Protein AF-A0A7R9QWS4-F1 (afdb_monomer)

Solvent-accessible surface area (backbone atoms only — not comparable to full-atom values): 11454 Å² total; per-residue (Å²): 135,86,83,65,71,80,77,73,67,87,66,85,80,75,62,69,92,83,52,82,88,50,69,66,58,54,53,53,52,51,54,53,52,51,51,52,52,51,53,51,52,52,52,50,52,56,69,70,50,85,79,92,75,90,79,90,75,83,84,71,95,66,98,61,68,53,41,42,35,42,41,31,37,33,24,66,65,33,41,55,81,31,58,25,38,30,41,41,37,79,88,70,49,73,45,76,38,62,58,74,65,49,50,74,44,75,32,75,95,63,41,2,16,33,43,35,36,51,47,72,42,64,82,60,70,62,52,72,48,81,40,50,80,59,23,96,64,73,70,97,74,84,52,84,37,29,33,31,54,36,61,46,76,52,79,84,74,78,90,52,99,58,91,79,78,77,55,90,49,48,68,39,75,39,65,85,55,82,79,76,80,75,81,126

Sequence (184 aa):
MSFDVRRFDVYRKVPKDLTQATVTGAVISICCLLLIAFLFISELFDFISTQITSELFVDNVGESDKIAVRLNISLPKLSCVVVGLDIQDENGRHEVGFVDNTDKIVINSGIGCRFEGSFKINRVAGNFHVSTHSAKQQPDHIDMTHVIHEVSFGDPMDAFDINANFNPLKQVDKTGAQCKCHVL

Organism: NCBI:txid334625

InterPro domains:
  IPR012936 Endoplasmic reticulum vesicle transporter, C-terminal [PF07970] (109-174)
  IPR039542 Endoplasmic reticulum vesicle transporter, N-terminal [PF13850] (5-95)
  IPR045888 Endoplasmic reticulum vesicle transporter [PTHR10984] (1-104)

Radius of gyration: 34.26 Å; Cα contacts (8 Å, |Δi|>4): 249; chains: 1; bounding box: 61×48×100 Å

Structure (mmCIF, N/CA/C/O backbone):
data_AF-A0A7R9QWS4-F1
#
_entry.id   AF-A0A7R9QWS4-F1
#
loop_
_atom_site.group_PDB
_atom_site.id
_atom_site.type_symbol
_atom_site.label_atom_id
_atom_site.label_alt_id
_atom_site.label_comp_id
_atom_site.label_asym_id
_atom_site.label_entity_id
_atom_site.label_seq_id
_atom_site.pdbx_PDB_ins_code
_atom_site.Cartn_x
_atom_site.Cartn_y
_atom_site.Cartn_z
_atom_site.occupancy
_atom_site.B_iso_or_equiv
_atom_site.auth_seq_id
_atom_site.auth_comp_id
_atom_site.auth_asym_id
_atom_site.auth_atom_id
_atom_site.pdbx_PDB_model_num
ATOM 1 N N . MET A 1 1 ? -8.078 -29.658 55.591 1.00 48.41 1 MET A N 1
ATOM 2 C CA . MET A 1 1 ? -8.567 -28.707 56.610 1.00 48.41 1 MET A CA 1
ATOM 3 C C . MET A 1 1 ? -10.012 -28.398 56.276 1.00 48.41 1 MET A C 1
ATOM 5 O O . MET A 1 1 ? -10.274 -27.859 55.211 1.00 48.41 1 MET A O 1
ATOM 9 N N . SER A 1 2 ? -10.945 -28.859 57.101 1.00 58.34 2 SER A N 1
ATOM 10 C CA . SER A 1 2 ? -12.383 -28.681 56.899 1.00 58.34 2 SER A CA 1
ATOM 11 C C . SER A 1 2 ? -12.756 -27.250 57.284 1.00 58.34 2 SER A C 1
ATOM 13 O O . SER A 1 2 ? -12.701 -26.890 58.458 1.00 58.34 2 SER A O 1
ATOM 15 N N . PHE A 1 3 ? -13.090 -26.423 56.295 1.00 56.09 3 PHE A N 1
ATOM 16 C CA . PHE A 1 3 ? -13.622 -25.085 56.529 1.00 56.09 3 PHE A CA 1
ATOM 17 C C . PHE A 1 3 ? -15.035 -25.213 57.117 1.00 56.09 3 PHE A C 1
ATOM 19 O O . PHE A 1 3 ? -15.997 -25.475 56.398 1.00 56.09 3 PHE A O 1
ATOM 26 N N . ASP A 1 4 ? -15.155 -25.080 58.439 1.00 76.06 4 ASP A N 1
ATOM 27 C CA . ASP A 1 4 ? -16.449 -25.015 59.118 1.00 76.06 4 ASP A CA 1
ATOM 28 C C . ASP A 1 4 ? -17.040 -23.608 58.956 1.00 76.06 4 ASP A C 1
ATOM 30 O O . ASP A 1 4 ? -16.722 -22.668 59.689 1.00 76.06 4 ASP A O 1
ATOM 34 N N . VAL A 1 5 ? -17.906 -23.469 57.953 1.00 72.50 5 VAL A N 1
ATOM 35 C CA . VAL A 1 5 ? -18.585 -22.220 57.573 1.00 72.50 5 VAL A CA 1
ATOM 36 C C . VAL A 1 5 ? -19.433 -21.648 58.720 1.00 72.50 5 VAL A C 1
ATOM 38 O O . VAL A 1 5 ? -19.748 -20.461 58.734 1.00 72.50 5 VAL A O 1
ATOM 41 N N . ARG A 1 6 ? -19.761 -22.461 59.737 1.00 66.31 6 ARG A N 1
ATOM 42 C CA . ARG A 1 6 ? -20.527 -22.036 60.919 1.00 66.31 6 ARG A CA 1
ATOM 43 C C . ARG A 1 6 ? -19.795 -21.007 61.780 1.00 66.31 6 ARG A C 1
ATOM 45 O O . ARG A 1 6 ? -20.436 -20.352 62.596 1.00 66.31 6 ARG A O 1
ATOM 52 N N . ARG A 1 7 ? -18.478 -20.851 61.611 1.00 67.88 7 ARG A N 1
ATOM 53 C CA . ARG A 1 7 ? -17.650 -19.930 62.404 1.00 67.88 7 ARG A CA 1
ATOM 54 C C . ARG A 1 7 ? -17.589 -18.495 61.852 1.00 67.88 7 ARG A C 1
ATOM 56 O O . ARG A 1 7 ? -17.055 -17.630 62.535 1.00 67.88 7 ARG A O 1
ATOM 63 N N . PHE A 1 8 ? -18.151 -18.235 60.666 1.00 70.06 8 PHE A N 1
ATOM 64 C CA . PHE A 1 8 ? -18.205 -16.902 60.036 1.00 70.06 8 PHE A CA 1
ATOM 65 C C . PHE A 1 8 ? -19.484 -16.098 60.347 1.00 70.06 8 PHE A C 1
ATOM 67 O O . PHE A 1 8 ? -19.641 -14.980 59.860 1.00 70.06 8 PHE A O 1
ATOM 74 N N . ASP A 1 9 ? -20.392 -16.626 61.171 1.00 71.06 9 ASP A N 1
ATOM 75 C CA . ASP A 1 9 ? -21.614 -15.925 61.581 1.00 71.06 9 ASP A CA 1
ATOM 76 C C . ASP A 1 9 ? -21.322 -15.006 62.787 1.00 71.06 9 ASP A C 1
ATOM 78 O O . ASP A 1 9 ? -21.401 -15.418 63.944 1.00 71.06 9 ASP A O 1
ATOM 82 N N . VAL A 1 10 ? -20.890 -13.769 62.504 1.00 80.25 10 VAL A N 1
ATOM 83 C CA . VAL A 1 10 ? -20.479 -12.752 63.503 1.00 80.25 10 VAL A CA 1
ATOM 84 C C . VAL A 1 10 ? -21.681 -12.116 64.227 1.00 80.25 10 VAL A C 1
ATOM 86 O O . VAL A 1 10 ? -21.513 -11.455 65.252 1.00 80.25 10 VAL A O 1
ATOM 89 N N . TYR A 1 11 ? -22.910 -12.332 63.748 1.00 76.69 11 TYR A N 1
ATOM 90 C CA . TYR A 1 11 ? -24.103 -11.668 64.273 1.00 76.69 11 TYR A CA 1
ATOM 91 C C . TYR A 1 11 ? -24.923 -12.550 65.228 1.00 76.69 11 TYR A C 1
ATOM 93 O O . TYR A 1 11 ? -25.121 -13.749 65.034 1.00 76.69 11 TYR A O 1
ATOM 101 N N . ARG A 1 12 ? -25.456 -11.928 66.290 1.00 73.00 12 ARG A N 1
ATOM 102 C CA . ARG A 1 12 ? -26.366 -12.577 67.245 1.00 73.00 12 ARG A CA 1
ATOM 103 C C . ARG A 1 12 ? -27.669 -12.944 66.526 1.00 73.00 12 ARG A C 1
ATOM 105 O O . ARG A 1 12 ? -28.389 -12.060 66.070 1.00 73.00 12 ARG A O 1
ATOM 112 N N . LYS A 1 13 ? -27.982 -14.242 66.449 1.00 67.88 13 LYS A N 1
ATOM 113 C CA . LYS A 1 13 ? -29.204 -14.744 65.799 1.00 67.88 13 LYS A CA 1
ATOM 114 C C . LYS A 1 13 ? -30.450 -14.160 66.462 1.00 67.88 13 LYS A C 1
ATOM 116 O O . LYS A 1 13 ? -30.625 -14.276 67.676 1.00 67.88 13 LYS A O 1
ATOM 121 N N . VAL A 1 14 ? -31.307 -13.541 65.657 1.00 76.00 14 VAL A N 1
ATOM 122 C CA . VAL A 1 14 ? -32.589 -12.985 66.100 1.00 76.00 14 VAL A CA 1
ATOM 123 C C . VAL A 1 14 ? -33.542 -14.153 66.414 1.00 76.00 14 VAL A C 1
ATOM 125 O O . VAL A 1 14 ? -33.577 -15.116 65.643 1.00 76.00 14 VAL A O 1
ATOM 128 N N . PRO A 1 15 ? -34.280 -14.139 67.541 1.00 75.44 15 PRO A N 1
ATOM 129 C CA . PRO A 1 15 ? -35.262 -15.179 67.851 1.00 75.44 15 PRO A CA 1
ATOM 130 C C . PRO A 1 15 ? -36.315 -15.305 66.735 1.00 75.44 15 PRO A C 1
ATOM 132 O O . PRO A 1 15 ? -36.781 -14.308 66.179 1.00 75.44 15 PRO A O 1
ATOM 135 N N . LYS A 1 16 ? -36.683 -16.550 66.403 1.00 64.94 16 LYS A N 1
ATOM 136 C CA . LYS A 1 16 ? -37.553 -16.898 65.260 1.00 64.94 16 LYS A CA 1
ATOM 137 C C . LYS A 1 16 ? -38.988 -16.364 65.393 1.00 64.94 16 LYS A C 1
ATOM 139 O O . LYS A 1 16 ? -39.689 -16.272 64.395 1.00 64.94 16 LYS A O 1
ATOM 144 N N . ASP A 1 17 ? -39.387 -15.951 66.595 1.00 69.62 17 ASP A N 1
ATOM 145 C CA . ASP A 1 17 ? -40.719 -15.406 66.896 1.00 69.62 17 ASP A CA 1
ATOM 146 C C . ASP A 1 17 ? -40.892 -13.939 66.459 1.00 69.62 17 ASP A C 1
ATOM 148 O O . ASP A 1 17 ? -42.011 -13.455 66.330 1.00 69.62 17 ASP A O 1
ATOM 152 N N . LEU A 1 18 ? -39.784 -13.233 66.195 1.00 63.41 18 LEU A N 1
ATOM 153 C CA . LEU A 1 18 ? -39.764 -11.855 65.678 1.00 63.41 18 LEU A CA 1
ATOM 154 C C . LEU A 1 18 ? -39.462 -11.782 64.172 1.00 63.41 18 LEU A C 1
ATOM 156 O O . LEU A 1 18 ? -39.453 -10.697 63.596 1.00 63.41 18 LEU A O 1
ATOM 160 N N . THR A 1 19 ? -39.192 -12.920 63.525 1.00 66.44 19 THR A N 1
ATOM 161 C CA . THR A 1 19 ? -38.796 -13.000 62.113 1.00 66.44 19 THR A CA 1
ATOM 162 C C . THR A 1 19 ? -39.677 -14.005 61.373 1.00 66.44 19 THR A C 1
ATOM 164 O O . THR A 1 19 ? -39.428 -15.206 61.374 1.00 66.44 19 THR A O 1
ATOM 167 N N . GLN A 1 20 ? -40.729 -13.521 60.712 1.00 72.12 20 GLN A N 1
ATOM 168 C CA . GLN A 1 20 ? -41.561 -14.367 59.860 1.00 72.12 20 GLN A CA 1
ATOM 169 C C . GLN A 1 20 ? -40.952 -14.440 58.456 1.00 72.12 20 GLN A C 1
ATOM 171 O O . GLN A 1 20 ? -40.933 -13.452 57.723 1.00 72.12 20 GLN A O 1
ATOM 176 N N . ALA A 1 21 ? -40.444 -15.613 58.073 1.00 69.62 21 ALA A N 1
ATOM 177 C CA . ALA A 1 21 ? -39.954 -15.841 56.717 1.00 69.62 21 ALA A CA 1
ATOM 178 C C . ALA A 1 21 ? -41.128 -15.792 55.725 1.00 69.62 21 ALA A C 1
ATOM 180 O O . ALA A 1 21 ? -42.037 -16.620 55.783 1.00 69.62 21 ALA A O 1
ATOM 181 N N . THR A 1 22 ? -41.117 -14.817 54.817 1.00 85.31 22 THR A N 1
ATOM 182 C CA . THR A 1 22 ? -42.130 -14.674 53.76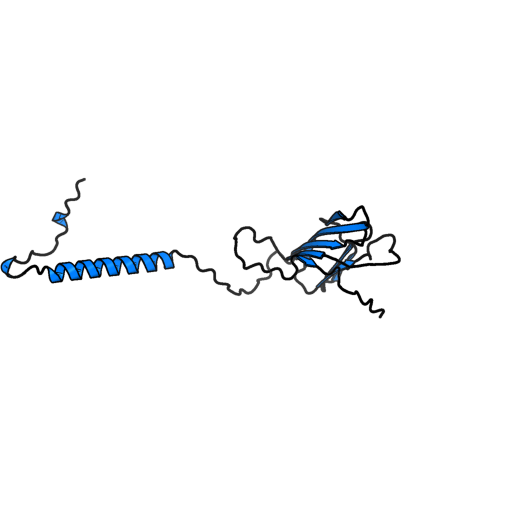8 1.00 85.31 22 THR A CA 1
ATOM 183 C C . THR A 1 22 ? -41.639 -15.309 52.469 1.00 85.31 22 THR A C 1
ATOM 185 O O . THR A 1 22 ? -40.550 -15.014 51.975 1.00 85.31 22 THR A O 1
ATOM 188 N N . VAL A 1 23 ? -42.458 -16.188 51.883 1.00 85.12 23 VAL A N 1
ATOM 189 C CA . VAL A 1 23 ? -42.148 -16.863 50.606 1.00 85.12 23 VAL A CA 1
ATOM 190 C C . VAL A 1 23 ? -42.004 -15.844 49.470 1.00 85.12 23 VAL A C 1
ATOM 192 O O . VAL A 1 23 ? -41.123 -15.971 48.626 1.00 85.12 23 VAL A O 1
ATOM 195 N N . THR A 1 24 ? -42.815 -14.785 49.489 1.00 87.50 24 THR A N 1
ATOM 196 C CA . THR A 1 24 ? -42.747 -13.670 48.534 1.00 87.50 24 THR A CA 1
ATOM 197 C C . THR A 1 24 ? -41.415 -12.925 48.601 1.00 87.50 24 THR A C 1
ATOM 199 O O . THR A 1 24 ? -4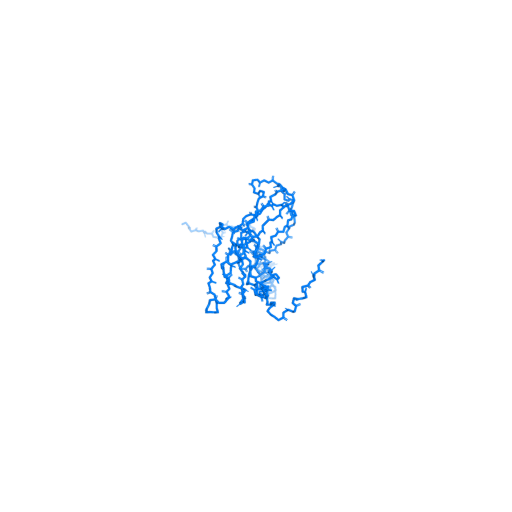0.824 -12.654 47.560 1.00 87.50 24 THR A O 1
ATOM 202 N N . GLY A 1 25 ? -40.899 -12.654 49.806 1.00 88.38 25 GLY A N 1
ATOM 203 C CA . GLY A 1 25 ? -39.586 -12.032 49.993 1.00 88.38 25 GLY A CA 1
ATOM 204 C C . GLY A 1 25 ? -38.441 -12.903 49.470 1.00 88.38 25 GLY A C 1
ATOM 205 O O . GLY A 1 25 ? -37.524 -12.389 48.830 1.00 88.38 25 GLY A O 1
ATOM 206 N N . ALA A 1 26 ? -38.525 -14.224 49.663 1.00 87.81 26 ALA A N 1
ATOM 207 C CA . ALA A 1 26 ? -37.545 -15.168 49.125 1.00 87.81 26 ALA A CA 1
ATOM 208 C C . ALA A 1 26 ? -37.531 -15.176 47.585 1.00 87.81 26 ALA A C 1
ATOM 210 O O . ALA A 1 26 ? -36.459 -15.111 46.987 1.00 87.81 26 ALA A O 1
ATOM 211 N N . VAL A 1 27 ? -38.704 -15.186 46.939 1.00 93.81 27 VAL A N 1
ATOM 212 C CA . VAL A 1 27 ? -38.812 -15.132 45.468 1.00 93.81 27 VAL A CA 1
ATOM 213 C C . VAL A 1 27 ? -38.225 -13.830 44.919 1.00 93.81 27 VAL A C 1
ATOM 215 O O . VAL A 1 27 ? -37.405 -13.875 44.006 1.00 93.81 27 VAL A O 1
ATOM 218 N N . ILE A 1 28 ? -38.578 -12.681 45.508 1.00 93.56 28 ILE A N 1
ATOM 219 C CA . ILE A 1 28 ? -38.055 -11.371 45.083 1.00 93.56 28 ILE A CA 1
ATOM 220 C C . ILE A 1 28 ? -36.530 -11.328 45.233 1.00 93.56 28 ILE A C 1
ATOM 222 O O . ILE A 1 28 ? -35.836 -10.901 44.313 1.00 93.56 28 ILE A O 1
ATOM 226 N N . SER A 1 29 ? -35.996 -11.816 46.357 1.00 93.69 29 SER A N 1
ATOM 227 C CA . SER A 1 29 ? -34.551 -11.848 46.599 1.00 93.69 29 SER A CA 1
ATOM 228 C C . SER A 1 29 ? -33.806 -12.704 45.567 1.00 93.69 29 SER A C 1
ATOM 230 O O . SER A 1 29 ? -32.773 -12.267 45.061 1.00 93.69 29 SER A O 1
ATOM 232 N N . ILE A 1 30 ? -34.352 -13.868 45.194 1.00 94.81 30 ILE A N 1
ATOM 233 C CA . ILE A 1 30 ? -33.781 -14.731 44.148 1.00 94.81 30 ILE A CA 1
ATOM 234 C C . ILE A 1 30 ? -33.822 -14.031 42.785 1.00 94.81 30 ILE A C 1
ATOM 236 O O . ILE A 1 30 ? -32.816 -14.020 42.077 1.00 94.81 30 ILE A O 1
ATOM 240 N N . CYS A 1 31 ? -34.947 -13.403 42.428 1.00 95.88 31 CYS A N 1
ATOM 241 C CA . CYS A 1 31 ? -35.063 -12.640 41.183 1.00 95.88 31 CYS A CA 1
ATOM 242 C C . CYS A 1 31 ? -34.043 -11.493 41.113 1.00 95.88 31 CYS A C 1
ATOM 244 O O . CYS A 1 31 ? -33.391 -11.322 40.085 1.00 95.88 31 CYS A O 1
ATOM 246 N N . CYS A 1 32 ? -33.857 -10.745 42.204 1.00 95.81 32 CYS A N 1
ATOM 247 C CA . CYS A 1 32 ? -32.854 -9.683 42.281 1.00 95.81 32 CYS A CA 1
ATOM 248 C C . CYS A 1 32 ? -31.427 -10.222 42.121 1.00 95.81 32 CYS A C 1
ATOM 250 O O . CYS A 1 32 ? -30.642 -9.639 41.379 1.00 95.81 32 CYS A O 1
ATOM 252 N N . LEU A 1 33 ? -31.093 -11.341 42.772 1.00 95.94 33 LEU A N 1
ATOM 253 C CA . LEU A 1 33 ? -29.773 -11.968 42.657 1.00 95.94 33 LEU A CA 1
ATOM 254 C C . LEU A 1 33 ? -29.469 -12.416 41.223 1.00 95.94 33 LEU A C 1
ATOM 256 O O . LEU A 1 33 ? -28.367 -12.182 40.732 1.00 95.94 33 LEU A O 1
ATOM 260 N N . LEU A 1 34 ? -30.450 -13.014 40.540 1.00 96.94 34 LEU A N 1
ATOM 261 C CA . LEU A 1 34 ? -30.316 -13.422 39.140 1.00 96.94 34 LEU A CA 1
ATOM 262 C C . LEU A 1 34 ? -30.123 -12.223 38.209 1.00 96.94 34 LEU A C 1
ATOM 264 O O . LEU A 1 34 ? -29.276 -12.273 37.323 1.00 96.94 34 LEU A O 1
ATOM 268 N N . LEU A 1 35 ? -30.872 -11.140 38.429 1.00 96.81 35 LEU A N 1
ATOM 269 C CA . LEU A 1 35 ? -30.754 -9.921 37.631 1.00 96.81 35 LEU A CA 1
ATOM 270 C C . LEU A 1 35 ? -29.378 -9.269 37.815 1.00 96.81 35 LEU A C 1
ATOM 272 O O . LEU A 1 35 ? -28.736 -8.915 36.830 1.00 96.81 35 LEU A O 1
ATOM 276 N N . ILE A 1 36 ? -28.896 -9.165 39.057 1.00 97.12 36 ILE A N 1
ATOM 277 C CA . ILE A 1 36 ? -27.560 -8.630 39.355 1.00 97.12 36 ILE A CA 1
ATOM 278 C C . ILE A 1 36 ? -26.473 -9.495 38.704 1.00 97.12 36 ILE A C 1
ATOM 280 O O . ILE A 1 36 ? -25.560 -8.956 38.084 1.00 97.12 36 ILE A O 1
ATOM 284 N N . ALA A 1 37 ? -26.579 -10.824 38.800 1.00 96.88 37 ALA A N 1
ATOM 285 C CA . ALA A 1 37 ? -25.624 -11.737 38.175 1.00 96.88 37 ALA A CA 1
ATOM 286 C C . ALA A 1 37 ? -25.623 -11.611 36.643 1.00 96.88 37 ALA A C 1
ATOM 288 O O . ALA A 1 37 ? -24.557 -11.589 36.037 1.00 96.88 37 ALA A O 1
ATOM 289 N N . PHE A 1 38 ? -26.799 -11.481 36.022 1.00 97.38 38 PHE A N 1
ATOM 290 C CA . PHE A 1 38 ? -26.925 -11.271 34.580 1.00 97.38 38 PHE A CA 1
ATOM 291 C C . PHE A 1 38 ? -26.244 -9.973 34.126 1.00 97.38 38 PHE A C 1
ATOM 293 O O . PHE A 1 38 ? -25.430 -10.006 33.205 1.00 97.38 38 PHE A O 1
ATOM 300 N N . LEU A 1 39 ? -26.524 -8.850 34.798 1.00 96.44 39 LEU A N 1
ATOM 301 C CA . LEU A 1 39 ? -25.905 -7.563 34.467 1.00 96.44 39 LEU A CA 1
ATOM 302 C C . LEU A 1 39 ? -24.386 -7.600 34.656 1.00 96.44 39 LEU A C 1
ATOM 304 O O . LEU A 1 39 ? -23.654 -7.131 33.791 1.00 96.44 39 LEU A O 1
ATOM 308 N N . PHE A 1 40 ? -23.907 -8.208 35.745 1.00 97.69 40 PHE A N 1
ATOM 309 C CA . PHE A 1 40 ? -22.474 -8.355 35.996 1.00 97.69 40 PHE A CA 1
ATOM 310 C C . PHE A 1 40 ? -21.776 -9.160 34.897 1.00 97.69 40 PHE A C 1
ATOM 312 O O . PHE A 1 40 ? -20.705 -8.775 34.441 1.00 97.69 40 PHE A O 1
ATOM 319 N N . ILE A 1 41 ? -22.383 -10.266 34.457 1.00 96.75 41 ILE A N 1
ATOM 320 C CA . ILE A 1 41 ? -21.834 -11.096 33.384 1.00 96.75 41 ILE A CA 1
ATOM 321 C C . ILE A 1 41 ? -21.792 -10.315 32.063 1.00 96.75 41 ILE A C 1
ATOM 323 O O . ILE A 1 41 ? -20.787 -10.392 31.365 1.00 96.75 41 ILE A O 1
ATOM 327 N N . SER A 1 42 ? -22.838 -9.546 31.739 1.00 96.88 42 SER A N 1
ATOM 328 C CA . SER A 1 42 ? -22.880 -8.719 30.523 1.00 96.88 42 SER A CA 1
ATOM 329 C C . SER A 1 42 ? -21.762 -7.676 30.503 1.00 96.88 42 SER A C 1
ATOM 331 O O . SER A 1 42 ? -20.970 -7.650 29.568 1.00 96.88 42 SER A O 1
ATOM 333 N N . GLU A 1 43 ? -21.648 -6.873 31.561 1.00 96.00 43 GLU A N 1
ATOM 334 C CA . GLU A 1 43 ? -20.612 -5.837 31.674 1.00 96.00 43 GLU A CA 1
ATOM 335 C C . GLU A 1 43 ? -19.204 -6.440 31.698 1.00 96.00 43 GLU A C 1
ATOM 337 O O . GLU A 1 43 ? -18.269 -5.877 31.138 1.00 96.00 43 GLU A O 1
ATOM 342 N N . LEU A 1 44 ? -19.034 -7.612 32.319 1.00 95.69 44 LEU A N 1
ATOM 343 C CA . LEU A 1 44 ? -17.756 -8.317 32.313 1.00 95.69 44 LEU A CA 1
ATOM 344 C C . LEU A 1 44 ? -17.374 -8.774 30.901 1.00 95.69 44 LEU A C 1
ATOM 346 O O . LEU A 1 44 ? -16.207 -8.665 30.528 1.00 95.69 44 LEU A O 1
ATOM 350 N N . PHE A 1 45 ? -18.331 -9.282 30.121 1.00 95.31 45 PHE A N 1
ATOM 351 C CA . PHE A 1 45 ? -18.077 -9.638 28.727 1.00 95.31 45 PHE A CA 1
ATOM 352 C C . PHE A 1 45 ? -17.727 -8.410 27.885 1.00 95.31 45 PHE A C 1
ATOM 354 O O . PHE A 1 45 ? -16.781 -8.487 27.103 1.00 95.31 45 PHE A O 1
ATOM 361 N N . ASP A 1 46 ? -18.407 -7.281 28.090 1.00 91.75 46 ASP A N 1
ATOM 362 C CA . ASP A 1 46 ? -18.097 -6.029 27.394 1.00 91.75 46 ASP A CA 1
ATOM 363 C C . ASP A 1 46 ? -16.726 -5.467 27.803 1.00 91.75 46 ASP A C 1
ATOM 365 O O . ASP A 1 46 ? -15.961 -5.048 26.940 1.00 91.75 46 ASP A O 1
ATOM 369 N N . PHE A 1 47 ? -16.355 -5.538 29.086 1.00 91.81 47 PHE A N 1
ATOM 370 C CA . PHE A 1 47 ? -15.036 -5.117 29.577 1.00 91.81 47 PHE A CA 1
ATOM 371 C C . PHE A 1 47 ? -13.891 -5.986 29.037 1.00 91.81 47 PHE A C 1
ATOM 373 O O . PHE A 1 47 ? -12.789 -5.496 28.800 1.00 91.81 47 PHE A O 1
ATOM 380 N N . ILE A 1 48 ? -14.132 -7.288 28.864 1.00 94.31 48 ILE A N 1
ATOM 381 C CA . ILE A 1 48 ? -13.152 -8.213 28.275 1.00 94.31 48 ILE A CA 1
ATOM 382 C C . ILE A 1 48 ? -13.089 -8.043 26.747 1.00 94.31 48 ILE A C 1
ATOM 384 O O . ILE A 1 48 ? -12.065 -8.352 26.132 1.00 94.31 48 ILE A O 1
ATOM 388 N N . SER A 1 49 ? -14.156 -7.541 26.124 1.00 91.19 49 SER A N 1
ATOM 389 C CA . SER A 1 49 ? -14.184 -7.275 24.692 1.00 91.19 49 SER A CA 1
ATOM 390 C C . SER A 1 49 ? -13.225 -6.138 24.334 1.00 91.19 49 SER A C 1
ATOM 392 O O . SER A 1 49 ? -13.252 -5.049 24.901 1.00 91.19 49 SER A O 1
ATOM 394 N N . THR A 1 50 ? -12.339 -6.390 23.374 1.00 83.38 50 THR A N 1
ATOM 395 C CA . THR A 1 50 ? -11.375 -5.389 22.910 1.00 83.38 50 THR A CA 1
ATOM 396 C C . THR A 1 50 ? -12.040 -4.472 21.886 1.00 83.38 50 THR A C 1
ATOM 398 O O . THR A 1 50 ? -12.441 -4.928 20.816 1.00 83.38 50 THR A O 1
ATOM 401 N N . GLN A 1 51 ? -12.128 -3.173 22.179 1.00 82.50 51 GLN A N 1
ATOM 402 C CA . GLN A 1 51 ? -12.587 -2.171 21.218 1.00 82.50 51 GLN A CA 1
ATOM 403 C C . GLN A 1 51 ? -11.397 -1.581 20.452 1.00 82.50 51 GLN A C 1
ATOM 405 O O . GLN A 1 51 ? -10.463 -1.050 21.046 1.00 82.50 51 GLN A O 1
ATOM 410 N N . ILE A 1 52 ? -11.440 -1.654 19.121 1.00 81.00 52 ILE A N 1
ATOM 411 C CA . ILE A 1 52 ? -10.419 -1.062 18.249 1.00 81.00 52 ILE A CA 1
ATOM 412 C C . ILE A 1 52 ? -10.744 0.424 18.065 1.00 81.00 52 ILE A C 1
ATOM 414 O O . ILE A 1 52 ? -11.751 0.765 17.443 1.00 81.00 52 ILE A O 1
ATOM 418 N N . THR A 1 53 ? -9.899 1.308 18.595 1.00 82.00 53 THR A N 1
ATOM 419 C CA . THR A 1 53 ? -9.990 2.763 18.408 1.00 82.00 53 THR A CA 1
ATOM 420 C C . THR A 1 53 ? -8.817 3.262 17.566 1.00 82.00 53 THR A C 1
ATOM 422 O O . THR A 1 53 ? -7.669 2.879 17.773 1.00 82.00 53 THR A O 1
ATOM 425 N N . SER A 1 54 ? -9.100 4.111 16.577 1.00 81.62 54 SER A N 1
ATOM 426 C CA . SER A 1 54 ? -8.074 4.745 15.745 1.00 81.62 54 SER A CA 1
ATOM 427 C C . SER A 1 54 ? -7.647 6.071 16.374 1.00 81.62 54 SER A C 1
ATOM 429 O O . SER A 1 54 ? -8.400 7.046 16.322 1.00 81.62 54 SER A O 1
ATOM 431 N N . GLU A 1 55 ? -6.454 6.117 16.959 1.00 84.00 55 GLU A N 1
ATOM 432 C CA . GLU A 1 55 ? -5.874 7.345 17.507 1.00 84.00 55 GLU A CA 1
ATOM 433 C C . GLU A 1 55 ? -4.862 7.959 16.532 1.00 84.00 55 GLU A C 1
ATOM 435 O O . GLU A 1 55 ? -4.109 7.253 15.862 1.00 84.00 55 GLU A O 1
ATOM 440 N N . LEU A 1 56 ? -4.852 9.292 16.442 1.00 83.38 56 LEU A N 1
ATOM 441 C CA . LEU A 1 56 ? -3.880 10.038 15.647 1.00 83.38 56 LEU A CA 1
ATOM 442 C C . LEU A 1 56 ? -2.702 10.426 16.546 1.00 83.38 56 LEU A C 1
ATOM 444 O O . LEU A 1 56 ? -2.882 11.153 17.522 1.00 83.38 56 LEU A O 1
ATOM 448 N N . PHE A 1 57 ? -1.499 9.982 16.194 1.00 81.69 57 PHE A N 1
ATOM 449 C CA . PHE A 1 57 ? -0.269 10.335 16.900 1.00 81.69 57 PHE A CA 1
ATOM 450 C C . PHE A 1 57 ? 0.640 11.207 16.024 1.00 81.69 57 PHE A C 1
ATOM 452 O O . PHE A 1 57 ? 0.596 11.130 14.796 1.00 81.69 57 PHE A O 1
ATOM 459 N N . VAL A 1 58 ? 1.463 12.049 16.656 1.00 86.06 58 VAL A N 1
ATOM 460 C CA . VAL A 1 58 ? 2.487 12.836 15.955 1.00 86.06 58 VAL A CA 1
ATOM 461 C C . VAL A 1 58 ? 3.657 11.918 15.630 1.00 86.06 58 VAL A C 1
ATOM 463 O O . VAL A 1 58 ? 4.321 11.425 16.538 1.00 86.06 58 VAL A O 1
ATOM 466 N N . ASP A 1 59 ? 3.918 11.693 14.345 1.00 77.50 59 ASP A N 1
ATOM 467 C CA . ASP A 1 59 ? 5.061 10.888 13.915 1.00 77.50 59 ASP A CA 1
ATOM 468 C C . ASP A 1 59 ? 6.364 11.591 14.336 1.00 77.50 59 ASP A C 1
ATOM 470 O O . ASP A 1 59 ? 6.704 12.666 13.834 1.00 77.50 59 ASP A O 1
ATOM 474 N N . ASN A 1 60 ? 7.069 11.023 15.318 1.00 79.00 60 ASN A N 1
ATOM 475 C CA . ASN A 1 60 ? 8.392 11.498 15.706 1.00 79.00 60 ASN A CA 1
ATOM 476 C C . ASN A 1 60 ? 9.388 10.901 14.717 1.00 79.00 60 ASN A C 1
ATOM 478 O O . ASN A 1 60 ? 9.533 9.683 14.656 1.00 79.00 60 ASN A O 1
ATOM 482 N N . VAL A 1 61 ? 10.066 11.758 13.954 1.00 66.69 61 VAL A N 1
ATOM 483 C CA . VAL A 1 61 ? 11.023 11.358 12.915 1.00 66.69 61 VAL A CA 1
ATOM 484 C C . VAL A 1 61 ? 12.187 10.591 13.562 1.00 66.69 61 VAL A C 1
ATOM 486 O O . VAL A 1 61 ? 13.126 11.184 14.090 1.00 66.69 61 VAL A O 1
ATOM 489 N N . GLY A 1 62 ? 12.076 9.260 13.595 1.00 65.12 62 GLY A N 1
ATOM 490 C CA . GLY A 1 62 ? 12.997 8.338 14.253 1.00 65.12 62 GLY A CA 1
ATOM 491 C C . GLY A 1 62 ? 13.292 7.110 13.386 1.00 65.12 62 GLY A C 1
ATOM 492 O O . GLY A 1 62 ? 12.396 6.345 13.032 1.00 65.12 62 GLY A O 1
ATOM 493 N N . GLU A 1 63 ? 14.576 6.957 13.051 1.00 60.09 63 GLU A N 1
ATOM 494 C CA . GLU A 1 63 ? 15.304 5.832 12.423 1.00 60.09 63 GLU A CA 1
ATOM 495 C C . GLU A 1 63 ? 14.867 5.297 11.040 1.00 60.09 63 GLU A C 1
ATOM 497 O O . GLU A 1 63 ? 15.705 4.736 10.335 1.00 60.09 63 GLU A O 1
ATOM 502 N N . SER A 1 64 ? 13.631 5.500 10.570 1.00 63.16 64 SER A N 1
ATOM 503 C CA . SER A 1 64 ? 13.211 5.025 9.236 1.00 63.16 64 SER A CA 1
ATOM 504 C C . SER A 1 64 ? 12.638 6.120 8.337 1.00 63.16 64 SER A C 1
ATOM 506 O O . SER A 1 64 ? 11.469 6.099 7.962 1.00 63.16 64 SER A O 1
ATOM 508 N N . ASP A 1 65 ? 13.507 7.012 7.860 1.00 79.31 65 ASP A N 1
ATOM 509 C CA . ASP A 1 65 ? 13.194 8.039 6.844 1.00 79.31 65 ASP A CA 1
ATOM 510 C C . ASP A 1 65 ? 12.748 7.469 5.483 1.00 79.31 65 ASP A C 1
ATOM 512 O O . ASP A 1 65 ? 12.489 8.220 4.539 1.00 79.31 65 ASP A O 1
ATOM 516 N N . LYS A 1 66 ? 12.651 6.139 5.355 1.00 86.50 66 LYS A N 1
ATOM 517 C CA . LYS A 1 66 ? 12.222 5.452 4.139 1.00 86.50 66 LYS A CA 1
ATOM 518 C C . LYS A 1 66 ? 11.000 4.571 4.379 1.00 86.50 66 LYS A C 1
ATOM 520 O O . LYS A 1 66 ? 10.939 3.846 5.368 1.00 86.50 66 LYS A O 1
ATOM 525 N N . ILE A 1 67 ? 10.065 4.594 3.436 1.00 89.38 67 ILE A N 1
ATOM 526 C CA . ILE A 1 67 ? 8.873 3.741 3.386 1.00 89.38 67 ILE A CA 1
ATOM 527 C C . ILE A 1 67 ? 9.088 2.659 2.330 1.00 89.38 67 ILE A C 1
ATOM 529 O O . ILE A 1 67 ? 9.541 2.951 1.223 1.00 89.38 67 ILE A O 1
ATOM 533 N N . ALA A 1 68 ? 8.763 1.410 2.665 1.00 90.81 68 ALA A N 1
ATOM 534 C CA . ALA A 1 68 ? 8.717 0.321 1.695 1.00 90.81 68 ALA A CA 1
ATOM 535 C C . ALA A 1 68 ? 7.464 0.444 0.816 1.00 90.81 68 ALA A C 1
ATOM 537 O O . ALA A 1 68 ? 6.373 0.672 1.321 1.00 90.81 68 ALA A O 1
ATOM 538 N N . VAL A 1 69 ? 7.615 0.284 -0.491 1.00 92.44 69 VAL A N 1
ATOM 539 C CA . VAL A 1 69 ? 6.535 0.296 -1.477 1.00 92.44 69 VAL A CA 1
ATOM 540 C C . VAL A 1 69 ? 6.545 -1.040 -2.193 1.00 92.44 69 VAL A C 1
ATOM 542 O O . VAL A 1 69 ? 7.588 -1.474 -2.684 1.00 92.44 69 VAL A O 1
ATOM 545 N N . ARG A 1 70 ? 5.379 -1.680 -2.267 1.00 92.75 70 ARG A N 1
ATOM 546 C CA . ARG A 1 70 ? 5.152 -2.852 -3.119 1.00 92.75 70 ARG A CA 1
ATOM 547 C C . ARG A 1 70 ? 4.256 -2.458 -4.279 1.00 92.75 70 ARG A C 1
ATOM 549 O O . ARG A 1 70 ? 3.170 -1.923 -4.058 1.00 92.75 70 ARG A O 1
ATOM 556 N N . LEU A 1 71 ? 4.714 -2.746 -5.489 1.00 94.06 71 LEU A N 1
ATOM 557 C CA . LEU A 1 71 ? 4.020 -2.492 -6.743 1.00 94.06 71 LEU A CA 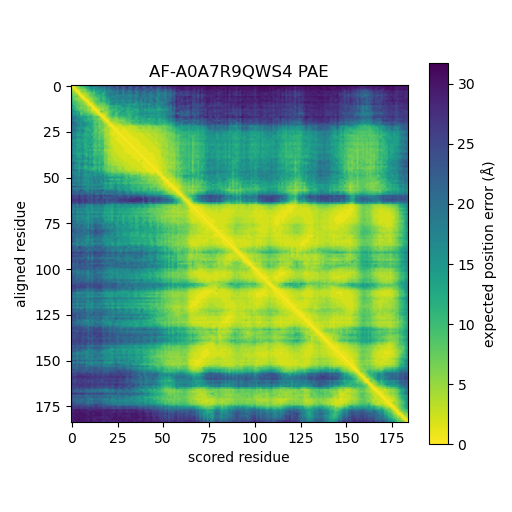1
ATOM 558 C C . LEU A 1 71 ? 3.852 -3.809 -7.498 1.00 94.06 71 LEU A C 1
ATOM 560 O O . LEU A 1 71 ? 4.832 -4.496 -7.767 1.00 94.06 71 LEU A O 1
ATOM 564 N N . ASN A 1 72 ? 2.620 -4.131 -7.879 1.00 95.06 72 ASN A N 1
ATOM 565 C CA . ASN A 1 72 ? 2.291 -5.254 -8.745 1.00 95.06 72 ASN A CA 1
ATOM 566 C C . ASN A 1 72 ? 1.350 -4.782 -9.855 1.00 95.06 72 ASN A C 1
ATOM 568 O O . ASN A 1 72 ? 0.187 -4.451 -9.607 1.00 95.06 72 ASN A O 1
ATOM 572 N N . ILE A 1 73 ? 1.858 -4.734 -11.083 1.00 95.25 73 ILE A N 1
ATOM 573 C CA . ILE A 1 73 ? 1.147 -4.201 -12.245 1.00 95.25 73 ILE A CA 1
ATOM 574 C C . ILE A 1 73 ? 1.347 -5.114 -13.454 1.00 95.25 73 ILE A C 1
ATOM 576 O O . ILE A 1 73 ? 2.426 -5.643 -13.694 1.00 95.25 73 ILE A O 1
ATOM 580 N N . SER A 1 74 ? 0.294 -5.326 -14.238 1.00 95.19 74 SER A N 1
ATOM 581 C CA . SER A 1 74 ? 0.343 -6.084 -15.491 1.00 95.19 74 SER A CA 1
ATOM 582 C C . SER A 1 74 ? 0.044 -5.193 -16.687 1.00 95.19 74 SER A C 1
ATOM 584 O O . SER A 1 74 ? -0.999 -4.555 -16.741 1.00 95.19 74 SER A O 1
ATOM 586 N N . LEU A 1 75 ? 0.944 -5.197 -17.661 1.00 94.81 75 LEU A N 1
ATOM 587 C CA . LEU A 1 75 ? 0.902 -4.466 -18.922 1.00 94.81 75 LEU A CA 1
ATOM 588 C C . LEU A 1 75 ? 0.760 -5.483 -20.072 1.00 94.81 75 LEU A C 1
ATOM 590 O O . LEU A 1 75 ? 1.764 -5.994 -20.568 1.00 94.81 75 LEU A O 1
ATOM 594 N N . PRO A 1 76 ? -0.462 -5.845 -20.504 1.00 93.19 76 PRO A N 1
ATOM 595 C CA . PRO A 1 76 ? -0.691 -6.932 -21.466 1.00 93.19 76 PRO A CA 1
ATOM 596 C C . PRO A 1 76 ? -0.153 -6.679 -22.884 1.00 93.19 76 PRO A C 1
ATOM 598 O O . PRO A 1 76 ? -0.043 -7.631 -23.660 1.00 93.19 76 PRO A O 1
ATOM 601 N N . LYS A 1 77 ? 0.156 -5.423 -23.227 1.00 91.19 77 LYS A N 1
ATOM 602 C CA . LYS A 1 77 ? 0.600 -4.993 -24.563 1.00 91.19 77 LYS A CA 1
ATOM 603 C C . LYS A 1 77 ? 2.014 -4.397 -24.589 1.00 91.19 77 LYS A C 1
ATOM 605 O O . LYS A 1 77 ? 2.402 -3.806 -25.593 1.00 91.19 77 LYS A O 1
ATOM 610 N N . LEU A 1 78 ? 2.773 -4.539 -23.501 1.00 91.38 78 LEU A N 1
ATOM 611 C CA . LEU A 1 78 ? 4.132 -4.015 -23.392 1.00 91.38 78 LEU A CA 1
ATOM 612 C C . LEU A 1 78 ? 5.108 -5.111 -22.954 1.00 91.38 78 LEU A C 1
ATOM 614 O O . LEU A 1 78 ? 4.874 -5.809 -21.970 1.00 91.38 78 LEU A O 1
ATOM 618 N N . SER A 1 79 ? 6.231 -5.236 -23.663 1.00 92.12 79 SER A N 1
ATOM 619 C CA . SER A 1 79 ? 7.245 -6.259 -23.387 1.00 92.12 79 SER A CA 1
ATOM 620 C C . SER A 1 79 ? 8.045 -5.968 -22.110 1.00 92.12 79 SER A C 1
ATOM 622 O O . SER A 1 79 ? 8.442 -4.831 -21.856 1.00 92.12 79 SER A O 1
ATOM 624 N N . CYS A 1 80 ? 8.390 -7.007 -21.341 1.00 91.44 80 CYS A N 1
ATOM 625 C CA . CYS A 1 80 ? 9.184 -6.874 -20.110 1.00 91.44 80 CYS A CA 1
ATOM 626 C C . CYS A 1 80 ? 10.586 -6.281 -20.308 1.00 91.44 80 CYS A C 1
ATOM 628 O O . CYS A 1 80 ? 11.173 -5.744 -19.365 1.00 91.44 80 CYS A O 1
ATOM 630 N N . VAL A 1 81 ? 11.133 -6.381 -21.522 1.00 90.38 81 VAL A N 1
ATOM 631 C CA . VAL A 1 81 ? 12.477 -5.879 -21.837 1.00 90.38 81 VAL A CA 1
ATOM 632 C C . VAL A 1 81 ? 12.531 -4.356 -21.744 1.00 90.38 81 VAL A C 1
ATOM 634 O O . VAL A 1 81 ? 13.554 -3.809 -21.340 1.00 90.38 81 VAL A O 1
ATOM 637 N N . VAL A 1 82 ? 11.432 -3.680 -22.090 1.00 90.75 82 VAL A N 1
ATOM 638 C CA . VAL A 1 82 ? 11.390 -2.216 -22.153 1.00 90.75 82 VAL A CA 1
ATOM 639 C C . VAL A 1 82 ? 10.815 -1.570 -20.896 1.00 90.75 82 VAL A C 1
ATOM 641 O O . VAL A 1 82 ? 11.069 -0.399 -20.675 1.00 90.75 82 VAL A O 1
ATOM 644 N N . VAL A 1 83 ? 10.077 -2.306 -20.061 1.00 92.06 83 VAL A N 1
ATOM 645 C CA . VAL A 1 83 ? 9.476 -1.770 -18.827 1.00 92.06 83 VAL A CA 1
ATOM 646 C C . VAL A 1 83 ? 10.554 -1.422 -17.798 1.00 92.06 83 VAL A C 1
ATOM 648 O O . VAL A 1 83 ? 11.407 -2.253 -17.4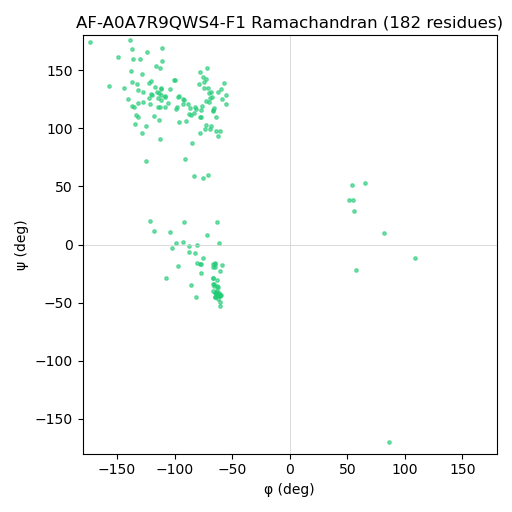86 1.00 92.06 83 VAL A O 1
ATOM 651 N N . GLY A 1 84 ? 10.487 -0.226 -17.226 1.00 92.19 84 GLY A N 1
ATOM 652 C CA . GLY A 1 84 ? 11.332 0.248 -16.135 1.00 92.19 84 GLY A CA 1
ATOM 653 C C . GLY A 1 84 ? 10.515 0.985 -15.078 1.00 92.19 84 GLY A C 1
ATOM 654 O O . GLY A 1 84 ? 9.396 1.429 -15.338 1.00 92.19 84 GLY A O 1
ATOM 655 N N . LEU A 1 85 ? 11.077 1.082 -13.876 1.00 93.06 85 LEU A N 1
ATOM 656 C CA . LEU A 1 85 ? 10.541 1.877 -12.779 1.00 93.06 85 LEU A CA 1
ATOM 657 C C . LEU A 1 85 ? 11.486 3.046 -12.529 1.00 93.06 85 LEU A C 1
ATOM 659 O O . LEU A 1 85 ? 12.665 2.832 -12.259 1.00 93.06 85 LEU A O 1
ATOM 663 N N . ASP A 1 86 ? 10.959 4.259 -12.580 1.00 92.19 86 ASP A N 1
ATOM 664 C CA . ASP A 1 86 ? 11.713 5.474 -12.310 1.00 92.19 86 ASP A CA 1
ATOM 665 C C . ASP A 1 86 ? 11.195 6.103 -11.012 1.00 92.19 86 ASP A C 1
ATOM 667 O O . ASP A 1 86 ? 9.983 6.183 -10.796 1.00 92.19 86 ASP A O 1
ATOM 671 N N . ILE A 1 87 ? 12.104 6.528 -10.133 1.00 93.12 87 ILE A N 1
ATOM 672 C CA . ILE A 1 87 ? 11.787 7.104 -8.817 1.00 93.12 87 ILE A CA 1
ATOM 673 C C . ILE A 1 87 ? 12.341 8.526 -8.765 1.00 93.12 87 ILE A C 1
ATOM 675 O O . ILE A 1 87 ? 13.525 8.742 -9.035 1.00 93.12 87 ILE A O 1
ATOM 679 N N . GLN A 1 88 ? 11.498 9.489 -8.394 1.00 91.81 88 GLN A N 1
ATOM 680 C CA . GLN A 1 88 ? 11.863 10.893 -8.260 1.00 91.81 88 GLN A CA 1
ATOM 681 C C . GLN A 1 88 ? 11.296 11.494 -6.969 1.00 91.81 88 GLN A C 1
ATOM 683 O O . GLN A 1 88 ? 10.082 11.617 -6.815 1.00 91.81 88 GLN A O 1
ATOM 688 N N . ASP A 1 89 ? 12.183 11.954 -6.088 1.00 90.94 89 ASP A N 1
ATOM 689 C CA . ASP A 1 89 ? 11.826 12.590 -4.814 1.00 90.94 89 ASP A CA 1
ATOM 690 C C . ASP A 1 89 ? 12.297 14.057 -4.781 1.00 90.94 89 ASP A C 1
ATOM 692 O O . ASP A 1 89 ? 13.314 14.405 -5.387 1.00 90.94 89 ASP A O 1
ATOM 696 N N . GLU A 1 90 ? 11.635 14.914 -3.994 1.00 88.81 90 GLU A N 1
ATOM 697 C CA . GLU A 1 90 ? 12.066 16.313 -3.789 1.00 88.81 90 GLU A CA 1
ATOM 698 C C . GLU A 1 90 ? 13.426 16.445 -3.078 1.00 88.81 90 GLU A C 1
ATOM 700 O O . GLU A 1 90 ? 14.119 17.447 -3.235 1.00 88.81 90 GLU A O 1
ATOM 705 N N . ASN A 1 91 ? 13.877 15.396 -2.383 1.00 84.94 91 ASN A N 1
ATOM 706 C CA . ASN A 1 91 ? 15.216 15.322 -1.783 1.00 84.94 91 ASN A CA 1
ATOM 707 C C . ASN A 1 91 ? 16.351 15.146 -2.818 1.00 84.94 91 ASN A C 1
ATOM 709 O O . ASN A 1 91 ? 17.492 14.877 -2.442 1.00 84.94 91 ASN A O 1
ATOM 713 N N . GLY A 1 92 ? 16.058 15.249 -4.118 1.00 83.31 92 GLY A N 1
ATOM 714 C CA . GLY A 1 92 ? 17.044 15.147 -5.197 1.00 83.31 92 GLY A CA 1
ATOM 715 C C . GLY A 1 92 ? 17.408 13.714 -5.588 1.00 83.31 92 GLY A C 1
ATOM 716 O O . GLY A 1 92 ? 18.348 13.510 -6.356 1.00 83.31 92 GLY A O 1
ATOM 717 N N . ARG A 1 93 ? 16.676 12.709 -5.091 1.00 84.81 93 ARG A N 1
ATOM 718 C CA . ARG A 1 93 ? 16.826 11.324 -5.551 1.00 84.81 93 ARG A CA 1
ATOM 719 C C . ARG A 1 93 ? 16.141 11.181 -6.905 1.00 84.81 93 ARG A C 1
ATOM 721 O O . ARG A 1 93 ? 14.936 11.389 -7.004 1.00 84.81 93 ARG A O 1
ATOM 728 N N . HIS A 1 94 ? 16.909 10.816 -7.924 1.00 89.56 94 HIS A N 1
ATOM 729 C CA . HIS A 1 94 ? 16.401 10.499 -9.252 1.00 89.56 94 HIS A CA 1
ATOM 730 C C . HIS A 1 94 ? 17.069 9.214 -9.739 1.00 89.56 94 HIS A C 1
ATOM 732 O O . HIS A 1 94 ? 18.245 9.214 -10.102 1.00 89.56 94 HIS A O 1
ATOM 738 N N . GLU A 1 95 ? 16.329 8.112 -9.696 1.00 86.19 95 GLU A N 1
ATOM 739 C CA . GLU A 1 95 ? 16.799 6.797 -10.129 1.00 86.19 95 GLU A CA 1
ATOM 740 C C . GLU A 1 95 ? 15.999 6.369 -11.354 1.00 86.19 95 GLU A C 1
ATOM 742 O O . GLU A 1 95 ? 14.780 6.232 -11.283 1.00 86.19 95 GLU A O 1
ATOM 747 N N . VAL A 1 96 ? 16.698 6.176 -12.473 1.00 85.69 96 VAL A N 1
ATOM 748 C CA . VAL A 1 96 ? 16.108 5.709 -13.731 1.00 85.69 96 VAL A CA 1
ATOM 749 C C . VAL A 1 96 ? 16.314 4.205 -13.841 1.00 85.69 96 VAL A C 1
ATOM 751 O O . VAL A 1 96 ? 17.446 3.731 -13.751 1.00 85.69 96 VAL A O 1
ATOM 754 N N . GLY A 1 97 ? 15.240 3.457 -14.080 1.00 81.81 97 GLY A N 1
ATOM 755 C CA . GLY A 1 97 ? 15.296 2.014 -14.285 1.00 81.81 97 GLY A CA 1
ATOM 756 C C . GLY A 1 97 ? 15.735 1.242 -13.058 1.00 81.81 97 GLY A C 1
ATOM 757 O O . GLY A 1 97 ? 16.664 0.446 -13.140 1.00 81.81 97 GLY A O 1
ATOM 758 N N . PHE A 1 98 ? 15.069 1.467 -11.932 1.00 86.88 98 PHE A N 1
ATOM 759 C CA . PHE A 1 98 ? 15.285 0.725 -10.701 1.00 86.88 98 PHE A CA 1
ATOM 760 C C . PHE A 1 98 ? 15.120 -0.787 -10.939 1.00 86.88 98 PHE A C 1
ATOM 762 O O . PHE A 1 98 ? 14.065 -1.239 -11.388 1.00 86.88 98 PHE A O 1
ATOM 769 N N . VAL A 1 99 ? 16.181 -1.556 -10.667 1.00 84.56 99 VAL A N 1
ATOM 770 C CA . VAL A 1 99 ? 16.243 -3.008 -10.932 1.00 84.56 99 VAL A CA 1
ATOM 771 C C . VAL A 1 99 ? 16.166 -3.838 -9.647 1.00 84.56 99 VAL A C 1
ATOM 773 O O . VAL A 1 99 ? 15.677 -4.968 -9.679 1.00 84.56 99 VAL A O 1
ATOM 776 N N . ASP A 1 100 ? 16.625 -3.305 -8.516 1.00 86.50 100 ASP A N 1
ATOM 777 C CA . ASP A 1 100 ? 16.743 -4.074 -7.273 1.00 86.50 100 ASP A CA 1
ATOM 778 C C . ASP A 1 100 ? 15.374 -4.573 -6.782 1.00 86.50 100 ASP A C 1
ATOM 780 O O . ASP A 1 100 ? 14.425 -3.805 -6.684 1.00 86.50 100 ASP A O 1
ATOM 784 N N . ASN A 1 101 ? 15.253 -5.861 -6.442 1.00 88.31 101 ASN A N 1
ATOM 785 C CA . ASN A 1 101 ? 13.983 -6.478 -6.015 1.00 88.31 101 ASN A CA 1
ATO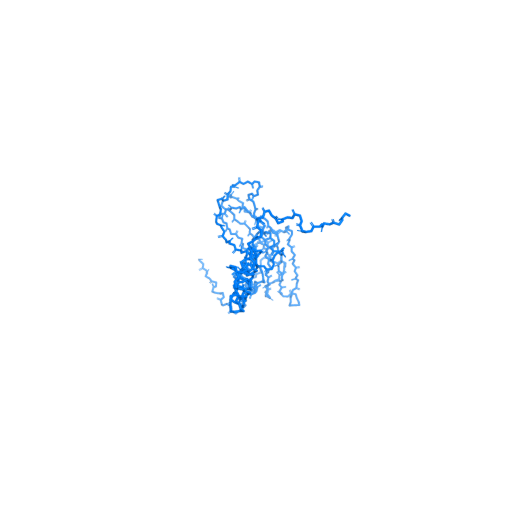M 786 C C . ASN A 1 101 ? 12.811 -6.212 -6.985 1.00 88.31 101 ASN A C 1
ATOM 788 O O . ASN A 1 101 ? 11.679 -5.962 -6.552 1.00 88.31 101 ASN A O 1
ATOM 792 N N . THR A 1 102 ? 13.096 -6.228 -8.290 1.00 91.19 102 THR A N 1
ATOM 793 C CA . THR A 1 102 ? 12.079 -6.204 -9.342 1.00 91.19 102 THR A CA 1
ATOM 794 C C . THR A 1 102 ? 12.054 -7.532 -10.083 1.00 91.19 102 THR A C 1
ATOM 796 O O . THR A 1 102 ? 13.079 -8.008 -10.568 1.00 91.19 102 THR A O 1
ATOM 799 N N . ASP A 1 103 ? 10.866 -8.109 -10.196 1.00 94.00 103 ASP A N 1
ATOM 800 C CA . ASP A 1 103 ? 10.602 -9.340 -10.918 1.00 94.00 103 ASP A CA 1
ATOM 801 C C . ASP A 1 103 ? 9.719 -9.041 -12.128 1.00 94.00 103 ASP A C 1
ATOM 803 O O . ASP A 1 103 ? 8.690 -8.362 -12.057 1.00 94.00 103 ASP A O 1
ATOM 807 N N . LYS A 1 104 ? 10.145 -9.550 -13.283 1.00 93.38 104 LYS A N 1
ATOM 808 C CA . LYS A 1 104 ? 9.465 -9.350 -14.563 1.00 93.38 104 LYS A CA 1
ATOM 809 C C . LYS A 1 104 ? 9.009 -10.687 -15.111 1.00 93.38 104 LYS A C 1
ATOM 811 O O . LYS A 1 104 ? 9.821 -11.498 -15.551 1.00 93.38 104 LYS A O 1
ATOM 816 N N . ILE A 1 105 ? 7.702 -10.901 -15.119 1.00 94.19 105 ILE A N 1
ATOM 817 C CA . ILE A 1 105 ? 7.080 -12.136 -15.584 1.00 94.19 105 ILE A CA 1
ATOM 818 C C . ILE A 1 105 ? 6.443 -11.868 -16.941 1.00 94.19 105 ILE A C 1
ATOM 820 O O . ILE A 1 105 ? 5.580 -11.004 -17.093 1.00 94.19 105 ILE A O 1
ATOM 824 N N . VAL A 1 106 ? 6.862 -12.625 -17.947 1.00 95.06 106 VAL A N 1
ATOM 825 C CA . VAL A 1 106 ? 6.299 -12.521 -19.293 1.00 95.06 106 VAL A CA 1
ATOM 826 C C . VAL A 1 106 ? 4.869 -13.061 -19.291 1.00 95.06 106 VAL A C 1
ATOM 828 O O . VAL A 1 106 ? 4.616 -14.169 -18.823 1.00 95.06 106 VAL A O 1
ATOM 831 N N . ILE A 1 107 ? 3.936 -12.290 -19.847 1.00 93.94 107 ILE A N 1
ATOM 832 C CA . ILE A 1 107 ? 2.526 -12.673 -19.989 1.00 93.94 107 ILE A CA 1
ATOM 833 C C . ILE A 1 107 ? 2.098 -12.588 -21.459 1.00 93.94 107 ILE A C 1
ATOM 835 O O . ILE A 1 107 ? 2.793 -12.009 -22.295 1.00 93.94 107 ILE A O 1
ATOM 839 N N . ASN A 1 108 ? 0.944 -13.176 -21.786 1.00 90.31 108 ASN A N 1
ATOM 840 C CA . ASN A 1 108 ? 0.354 -13.112 -23.128 1.00 90.31 108 ASN A CA 1
ATOM 841 C C . ASN A 1 108 ? 1.325 -13.571 -24.241 1.00 90.31 108 ASN A C 1
ATOM 843 O O . ASN A 1 108 ? 1.586 -12.850 -25.203 1.00 90.31 108 ASN A O 1
ATOM 847 N N . SER A 1 109 ? 1.925 -14.753 -24.058 1.00 88.62 109 SER A N 1
ATOM 848 C CA . SER A 1 109 ? 2.830 -15.390 -25.030 1.00 88.62 109 SER A CA 1
ATOM 849 C C . SER A 1 109 ? 4.033 -14.539 -25.472 1.00 88.62 109 SER A C 1
ATOM 851 O O . SER A 1 109 ? 4.517 -14.707 -26.587 1.00 88.62 109 SER A O 1
ATOM 853 N N . GLY A 1 110 ? 4.526 -13.625 -24.626 1.00 83.62 110 GLY A N 1
ATOM 854 C CA . GLY A 1 110 ? 5.686 -12.780 -24.952 1.00 83.62 110 GLY A CA 1
ATOM 855 C C . GLY A 1 110 ? 5.369 -11.312 -25.210 1.00 83.62 110 GLY A C 1
ATOM 856 O O . GLY A 1 110 ? 6.289 -10.499 -25.270 1.00 83.62 110 GLY A O 1
ATOM 857 N N . ILE A 1 111 ? 4.090 -10.967 -25.360 1.00 89.00 111 ILE A N 1
ATOM 858 C CA . ILE A 1 111 ? 3.663 -9.622 -25.767 1.00 89.00 111 ILE A CA 1
ATOM 859 C C . ILE A 1 111 ? 3.543 -8.682 -24.563 1.00 89.00 111 ILE A C 1
ATOM 861 O O . ILE A 1 111 ? 3.831 -7.493 -24.681 1.00 89.00 111 ILE A O 1
ATOM 865 N N . GLY A 1 112 ? 3.125 -9.209 -23.412 1.00 92.25 112 GLY A N 1
ATOM 866 C CA . GLY A 1 112 ? 2.894 -8.420 -22.211 1.00 92.25 112 GLY A CA 1
ATOM 867 C C . GLY A 1 112 ? 3.901 -8.695 -21.101 1.00 92.25 112 GLY A C 1
ATOM 868 O O . GLY A 1 112 ? 4.641 -9.685 -21.117 1.00 92.25 112 GLY A O 1
ATOM 869 N N . CYS A 1 113 ? 3.858 -7.845 -20.082 1.00 94.62 113 CYS A N 1
ATOM 870 C CA . CYS A 1 113 ? 4.674 -7.968 -18.890 1.00 94.62 113 CYS A CA 1
ATOM 871 C C . CYS A 1 113 ? 3.861 -7.811 -17.614 1.00 94.62 113 CYS A C 1
ATOM 873 O O . CYS A 1 113 ? 3.112 -6.852 -17.463 1.00 94.62 113 CYS A O 1
ATOM 875 N N . ARG A 1 114 ? 4.065 -8.708 -16.656 1.00 95.88 114 ARG A N 1
ATOM 876 C CA . ARG A 1 114 ? 3.724 -8.482 -15.257 1.00 95.88 114 ARG A CA 1
ATOM 877 C C . ARG A 1 114 ? 4.986 -8.040 -14.525 1.00 95.88 114 ARG A C 1
ATOM 879 O O . ARG A 1 114 ? 5.978 -8.761 -14.511 1.00 95.88 114 ARG A O 1
ATOM 886 N N . PHE A 1 115 ? 4.936 -6.835 -13.980 1.00 95.25 115 PHE A N 1
ATOM 887 C CA . PHE A 1 115 ? 6.021 -6.181 -13.272 1.00 95.25 115 PHE A CA 1
ATOM 888 C C . PHE A 1 115 ? 5.692 -6.148 -11.782 1.00 95.25 115 PHE A C 1
ATOM 890 O O . PHE A 1 115 ? 4.688 -5.560 -11.370 1.00 95.25 115 PHE A O 1
ATOM 897 N N . GLU A 1 116 ? 6.540 -6.791 -10.991 1.00 95.31 116 GLU A N 1
ATOM 898 C CA . GLU A 1 116 ? 6.475 -6.799 -9.536 1.00 95.31 116 GLU A CA 1
ATOM 899 C C . GLU A 1 116 ? 7.727 -6.107 -8.999 1.00 95.31 116 GLU A C 1
ATOM 901 O O . GLU A 1 116 ? 8.833 -6.381 -9.451 1.00 95.31 116 GLU A O 1
ATOM 906 N N . GLY A 1 117 ? 7.570 -5.166 -8.074 1.00 93.31 117 GLY A N 1
ATOM 907 C CA . GLY A 1 117 ? 8.683 -4.393 -7.535 1.00 93.31 117 GLY A CA 1
ATOM 908 C C . GLY A 1 117 ? 8.499 -4.096 -6.057 1.00 93.31 117 GLY A C 1
ATOM 909 O O . GLY A 1 117 ? 7.420 -3.679 -5.634 1.00 93.31 117 GLY A O 1
ATOM 910 N N . SER A 1 118 ? 9.565 -4.283 -5.280 1.00 93.12 118 SER A N 1
ATOM 911 C CA . SER A 1 118 ? 9.608 -3.947 -3.856 1.00 93.12 118 SER A CA 1
ATOM 912 C C . SER A 1 118 ? 10.775 -3.005 -3.570 1.00 93.12 118 SER A C 1
ATOM 914 O O . SER A 1 118 ? 11.926 -3.425 -3.470 1.00 93.12 118 SER A O 1
ATOM 916 N N . PHE A 1 119 ? 10.485 -1.718 -3.406 1.00 92.31 119 PHE A N 1
ATOM 917 C CA . PHE A 1 119 ? 11.497 -0.667 -3.286 1.00 92.31 119 PHE A CA 1
ATOM 918 C C . PHE A 1 119 ? 11.239 0.230 -2.079 1.00 92.31 119 PHE A C 1
ATOM 920 O O . PHE A 1 119 ? 10.136 0.277 -1.551 1.00 92.31 119 PHE A O 1
ATOM 927 N N . LYS A 1 120 ? 12.266 0.939 -1.601 1.00 91.38 120 LYS A N 1
ATOM 928 C CA . LYS A 1 120 ? 12.134 1.890 -0.487 1.00 91.38 120 LYS A CA 1
ATOM 929 C C . LYS A 1 120 ? 12.261 3.314 -1.011 1.00 91.38 120 LYS A C 1
ATOM 931 O O . LYS A 1 120 ? 13.259 3.611 -1.666 1.00 91.38 120 LYS A O 1
ATOM 936 N N . ILE A 1 121 ? 11.3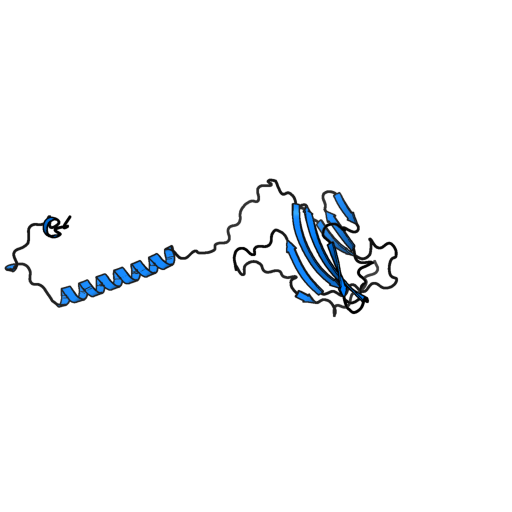05 4.187 -0.705 1.00 91.19 121 ILE A N 1
ATOM 937 C CA . ILE A 1 121 ? 11.314 5.623 -1.052 1.00 91.19 121 ILE A CA 1
ATOM 938 C C . ILE A 1 121 ? 11.491 6.474 0.197 1.00 91.19 121 ILE A C 1
ATOM 940 O O . ILE A 1 121 ? 11.204 6.003 1.293 1.00 91.19 121 ILE A O 1
ATOM 944 N N . ASN A 1 122 ? 11.967 7.708 0.052 1.00 89.56 122 ASN A N 1
ATOM 945 C CA . ASN A 1 122 ? 12.061 8.618 1.190 1.00 89.56 122 ASN A CA 1
ATOM 946 C C . ASN A 1 122 ? 10.662 9.094 1.619 1.00 89.56 122 ASN A C 1
ATOM 948 O O . ASN A 1 122 ? 9.756 9.189 0.794 1.00 89.56 122 ASN A O 1
ATOM 952 N N . ARG A 1 123 ? 10.485 9.426 2.903 1.00 87.69 123 ARG A N 1
ATOM 953 C CA . ARG A 1 123 ? 9.246 10.006 3.458 1.00 87.69 123 ARG A CA 1
ATOM 954 C C . ARG A 1 123 ? 9.079 11.482 3.087 1.00 87.69 123 ARG A C 1
ATOM 956 O O . ARG A 1 123 ? 8.989 12.343 3.955 1.00 87.69 123 ARG A O 1
ATOM 963 N N . VAL A 1 124 ? 9.072 11.783 1.796 1.00 88.00 124 VAL A N 1
ATOM 964 C CA . VAL A 1 124 ? 8.884 13.136 1.259 1.00 88.00 124 VAL A CA 1
ATOM 965 C C . VAL A 1 124 ? 7.934 13.099 0.071 1.00 88.00 124 VAL A C 1
ATOM 967 O O . VAL A 1 124 ? 7.609 12.028 -0.442 1.00 88.00 124 VAL A O 1
ATOM 970 N N . ALA A 1 125 ? 7.478 14.270 -0.367 1.00 90.00 125 ALA A N 1
ATOM 971 C CA . ALA A 1 125 ? 6.749 14.363 -1.619 1.00 90.00 125 ALA A CA 1
ATOM 972 C C . ALA A 1 125 ? 7.639 13.872 -2.774 1.00 90.00 125 ALA A C 1
ATOM 974 O O . ALA A 1 125 ? 8.824 14.203 -2.879 1.00 90.00 125 ALA A O 1
ATOM 975 N N . GLY A 1 126 ? 7.056 13.034 -3.622 1.00 91.50 126 GLY A N 1
ATOM 976 C CA . GLY A 1 126 ? 7.759 12.366 -4.702 1.00 91.50 126 GLY A CA 1
ATOM 977 C C . GLY A 1 126 ? 6.792 11.603 -5.590 1.00 91.50 126 GLY A C 1
ATOM 978 O O . GLY A 1 126 ? 5.590 11.518 -5.323 1.00 91.50 126 GLY A O 1
ATOM 979 N N . ASN A 1 127 ? 7.325 11.058 -6.672 1.00 91.75 127 ASN A N 1
ATOM 980 C CA . ASN A 1 127 ? 6.599 10.206 -7.589 1.00 91.75 127 ASN A CA 1
ATOM 981 C C . ASN A 1 127 ? 7.470 9.020 -8.004 1.00 91.75 127 ASN A C 1
ATOM 983 O O . ASN A 1 127 ? 8.693 9.105 -8.087 1.00 91.75 127 ASN A O 1
ATOM 987 N N . PHE A 1 128 ? 6.813 7.904 -8.287 1.00 92.69 128 PHE A N 1
ATOM 988 C CA . PHE A 1 128 ? 7.403 6.826 -9.059 1.00 92.69 128 PHE A CA 1
ATOM 989 C C . PHE A 1 128 ? 6.533 6.616 -10.290 1.00 92.69 128 PHE A C 1
ATOM 991 O O . PHE A 1 128 ? 5.304 6.702 -10.217 1.00 92.69 128 PHE A O 1
ATOM 998 N N . HIS A 1 129 ? 7.157 6.362 -11.428 1.00 92.00 129 HIS A N 1
ATOM 999 C CA . HIS A 1 129 ? 6.444 6.127 -12.671 1.00 92.00 129 HIS A CA 1
ATOM 1000 C C . HIS A 1 129 ? 6.997 4.890 -13.368 1.00 92.00 129 HIS A C 1
ATOM 1002 O O . HIS A 1 129 ? 8.200 4.642 -13.396 1.00 92.00 129 HIS A O 1
ATOM 1008 N N . VAL A 1 130 ? 6.084 4.085 -13.910 1.00 92.25 130 VAL A N 1
ATOM 1009 C CA . VAL A 1 130 ? 6.427 2.940 -14.753 1.00 92.25 130 VAL A CA 1
ATOM 1010 C C . VAL A 1 130 ? 6.530 3.449 -16.182 1.00 92.25 130 VAL A C 1
ATOM 1012 O O . VAL A 1 130 ? 5.574 4.019 -16.711 1.00 92.25 130 VAL A O 1
ATOM 1015 N N . SER A 1 131 ? 7.696 3.283 -16.794 1.00 91.19 131 SER A N 1
ATOM 1016 C CA . SER A 1 131 ? 8.029 3.891 -18.080 1.00 91.19 131 SER A CA 1
ATOM 1017 C C . SER A 1 131 ? 8.792 2.915 -18.976 1.00 91.19 131 SER A C 1
ATOM 1019 O O . SER A 1 131 ? 9.111 1.795 -18.577 1.00 91.19 131 SER A O 1
ATOM 1021 N N . THR A 1 132 ? 9.084 3.335 -20.207 1.00 90.88 132 THR A N 1
ATOM 1022 C CA . THR A 1 132 ? 10.042 2.647 -21.088 1.00 90.88 132 THR A CA 1
ATOM 1023 C C . THR A 1 132 ? 11.383 3.371 -21.189 1.00 90.88 132 THR A C 1
ATOM 1025 O O . THR A 1 132 ? 12.190 3.067 -22.067 1.00 90.88 132 THR A O 1
ATOM 1028 N N . HIS A 1 133 ? 11.618 4.369 -20.333 1.00 86.38 133 HIS A N 1
ATOM 1029 C CA . HIS A 1 133 ? 12.752 5.283 -20.445 1.00 86.38 133 HIS A CA 1
ATOM 1030 C C . HIS A 1 133 ? 14.096 4.575 -20.244 1.00 86.38 133 HIS A C 1
ATOM 1032 O O . HIS A 1 133 ? 15.076 4.896 -20.909 1.00 86.38 133 HIS A O 1
ATOM 1038 N N . SER A 1 134 ? 14.126 3.557 -19.386 1.00 82.62 134 SER A N 1
ATOM 1039 C CA . SER A 1 134 ? 15.333 2.795 -19.057 1.00 82.62 134 SER A CA 1
ATOM 1040 C C . SER A 1 134 ? 15.696 1.722 -20.100 1.00 82.62 134 SER A C 1
ATOM 1042 O O . SER A 1 134 ? 16.690 1.010 -19.943 1.00 82.62 134 SER A O 1
ATOM 1044 N N . ALA A 1 135 ? 14.902 1.572 -21.166 1.00 86.38 135 ALA A N 1
ATOM 1045 C CA . ALA A 1 135 ? 15.158 0.606 -22.227 1.00 86.38 135 ALA A CA 1
ATOM 1046 C C . ALA A 1 135 ? 16.308 1.054 -23.144 1.00 86.38 135 ALA A C 1
ATOM 1048 O O . ALA A 1 135 ? 16.378 2.206 -23.562 1.00 86.38 135 ALA A O 1
ATOM 1049 N N . LYS A 1 136 ? 17.174 0.112 -23.551 1.00 84.00 136 LYS A N 1
ATOM 1050 C CA . LYS A 1 136 ? 18.257 0.384 -24.522 1.00 84.00 136 LYS A CA 1
ATOM 1051 C C . LYS A 1 136 ? 17.737 0.803 -25.899 1.00 84.00 136 LYS A C 1
ATOM 1053 O O . LYS A 1 136 ? 18.413 1.534 -26.614 1.00 84.00 136 LYS A O 1
ATOM 1058 N N . GLN A 1 137 ? 16.565 0.298 -26.273 1.00 86.62 137 GLN A N 1
ATOM 1059 C CA . GLN A 1 137 ? 15.878 0.622 -27.514 1.00 86.62 137 GLN A CA 1
ATOM 1060 C C . GLN A 1 137 ? 14.428 0.951 -27.172 1.00 86.62 137 GLN A C 1
ATOM 1062 O O . GLN A 1 137 ? 13.730 0.126 -26.579 1.00 86.62 137 GLN A O 1
ATOM 1067 N N . GLN A 1 138 ? 13.997 2.160 -27.523 1.00 85.94 138 GLN A N 1
ATOM 1068 C CA . GLN A 1 138 ? 12.616 2.577 -27.319 1.00 85.94 138 GLN A CA 1
ATOM 1069 C C . GLN A 1 138 ? 11.721 1.988 -28.420 1.00 85.94 138 GLN A C 1
ATOM 1071 O O . GLN A 1 138 ? 12.134 1.961 -29.580 1.00 85.94 138 GLN A O 1
ATOM 1076 N N . PRO A 1 139 ? 10.522 1.491 -28.076 1.00 83.69 139 PRO A N 1
ATOM 1077 C CA . PRO A 1 139 ? 9.558 1.023 -29.064 1.00 83.69 139 PRO A CA 1
ATOM 1078 C C . PRO A 1 139 ? 8.871 2.205 -29.767 1.00 83.69 139 PRO A C 1
ATOM 1080 O O . PRO A 1 139 ? 8.555 3.208 -29.131 1.00 83.69 139 PRO A O 1
ATOM 1083 N N . ASP A 1 140 ? 8.579 2.060 -31.062 1.00 83.94 140 ASP A N 1
ATOM 1084 C CA . ASP A 1 140 ? 7.919 3.104 -31.871 1.00 83.94 140 ASP A CA 1
ATOM 1085 C C . ASP A 1 140 ? 6.471 3.380 -31.429 1.00 83.94 140 ASP A C 1
ATOM 1087 O O . ASP A 1 140 ? 5.942 4.483 -31.586 1.00 83.94 140 ASP A O 1
ATOM 1091 N N . HIS A 1 141 ? 5.813 2.364 -30.865 1.00 83.31 141 HIS A N 1
ATOM 1092 C CA . HIS A 1 141 ? 4.452 2.446 -30.352 1.00 83.31 141 HIS A CA 1
ATOM 1093 C C . HIS A 1 141 ? 4.409 1.932 -28.917 1.00 83.31 141 HIS A C 1
ATOM 1095 O O . HIS A 1 141 ? 4.777 0.790 -28.638 1.00 83.31 141 HIS A O 1
ATOM 1101 N N . ILE A 1 142 ? 3.942 2.787 -28.010 1.00 86.12 142 ILE A N 1
ATOM 1102 C CA . ILE A 1 142 ? 3.844 2.499 -26.582 1.00 86.12 142 ILE A CA 1
ATOM 1103 C C . ILE A 1 142 ? 2.363 2.427 -26.215 1.00 86.12 142 ILE A C 1
ATOM 1105 O O . ILE A 1 142 ? 1.641 3.415 -26.334 1.00 86.12 142 ILE A O 1
ATOM 1109 N N . ASP A 1 143 ? 1.920 1.264 -25.742 1.00 87.81 143 ASP A N 1
ATOM 1110 C CA . ASP A 1 143 ? 0.587 1.073 -25.173 1.00 87.81 143 ASP A CA 1
ATOM 1111 C C . ASP A 1 143 ? 0.731 0.766 -23.672 1.00 87.81 143 ASP A C 1
ATOM 1113 O O . ASP A 1 143 ? 1.180 -0.312 -23.282 1.00 87.81 143 ASP A O 1
ATOM 1117 N N . MET A 1 144 ? 0.377 1.748 -22.835 1.00 88.94 144 MET A N 1
ATOM 1118 C CA . MET A 1 144 ? 0.447 1.670 -21.367 1.00 88.94 144 MET A CA 1
ATOM 1119 C C . MET A 1 144 ? -0.861 1.177 -20.732 1.00 88.94 144 MET A C 1
ATOM 1121 O O . MET A 1 144 ? -1.103 1.407 -19.544 1.00 88.94 144 MET A O 1
ATOM 1125 N N . THR A 1 145 ? -1.738 0.524 -21.500 1.00 90.88 145 THR A N 1
AT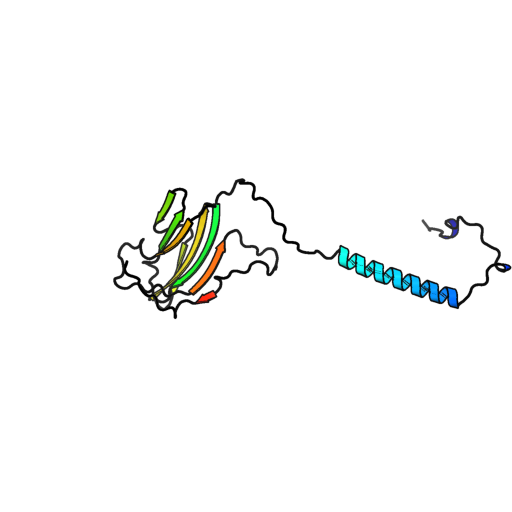OM 1126 C CA . THR A 1 145 ? -2.889 -0.181 -20.924 1.00 90.88 145 THR A CA 1
ATOM 1127 C C . THR A 1 145 ? -2.411 -1.178 -19.874 1.00 90.88 145 THR A C 1
ATOM 1129 O O . THR A 1 145 ? -1.498 -1.965 -20.119 1.00 90.88 145 THR A O 1
ATOM 1132 N N . HIS A 1 146 ? -3.000 -1.121 -18.681 1.00 92.31 146 HIS A N 1
ATOM 1133 C CA . HIS A 1 146 ? -2.508 -1.881 -17.538 1.00 92.31 146 HIS A CA 1
ATOM 1134 C C . HIS A 1 146 ? -3.616 -2.296 -16.575 1.00 92.31 146 HIS A C 1
ATOM 1136 O O . HIS A 1 146 ? -4.704 -1.721 -16.553 1.00 92.31 146 HIS A O 1
ATOM 1142 N N . VAL A 1 147 ? -3.295 -3.287 -15.752 1.00 94.06 147 VAL A N 1
ATOM 1143 C CA . VAL A 1 147 ? -4.076 -3.741 -14.605 1.00 94.06 147 VAL A CA 1
ATOM 1144 C C . VAL A 1 147 ? -3.197 -3.604 -13.373 1.00 94.06 147 VAL A C 1
ATOM 1146 O O . VAL A 1 147 ? -2.117 -4.192 -13.313 1.00 94.06 147 VAL A O 1
ATOM 1149 N N . ILE A 1 148 ? -3.643 -2.817 -12.402 1.00 95.00 148 ILE A N 1
ATOM 1150 C CA . ILE A 1 148 ? -2.971 -2.657 -11.117 1.00 95.00 148 ILE A CA 1
ATOM 1151 C C . ILE A 1 148 ? -3.496 -3.753 -10.197 1.00 95.00 148 ILE A C 1
ATOM 1153 O O . ILE A 1 148 ? -4.671 -3.753 -9.837 1.00 95.00 148 ILE A O 1
ATOM 1157 N N . HIS A 1 149 ? -2.642 -4.703 -9.826 1.00 93.31 149 HIS A N 1
ATOM 1158 C CA . HIS A 1 149 ? -3.01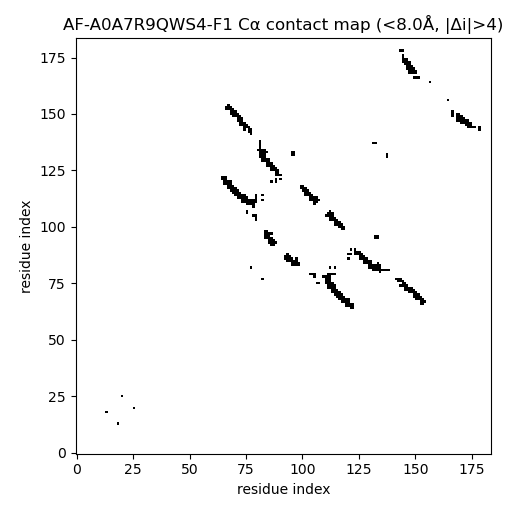0 -5.738 -8.860 1.00 93.31 149 HIS A CA 1
ATOM 1159 C C . HIS A 1 149 ? -2.888 -5.203 -7.443 1.00 93.31 149 HIS A C 1
ATOM 1161 O O . HIS A 1 149 ? -3.803 -5.383 -6.641 1.00 93.31 149 HIS A O 1
ATOM 1167 N N . GLU A 1 150 ? -1.787 -4.507 -7.157 1.00 91.56 150 GLU A N 1
ATOM 1168 C CA . GLU A 1 150 ? -1.493 -3.984 -5.829 1.00 91.56 150 GLU A CA 1
ATOM 1169 C C . GLU A 1 150 ? -0.527 -2.795 -5.882 1.00 91.56 150 GLU A C 1
ATOM 1171 O O . GLU A 1 150 ? 0.490 -2.829 -6.573 1.00 91.56 150 GLU A O 1
ATOM 1176 N N . VAL A 1 151 ? -0.831 -1.763 -5.095 1.00 92.31 151 VAL A N 1
ATOM 1177 C CA . VAL A 1 151 ? 0.119 -0.712 -4.704 1.00 92.31 151 VAL A CA 1
ATOM 1178 C C . VAL A 1 151 ? -0.022 -0.505 -3.207 1.00 92.31 151 VAL A C 1
ATOM 1180 O O . VAL A 1 151 ? -1.070 -0.051 -2.758 1.00 92.31 151 VAL A O 1
ATOM 1183 N N . SER A 1 152 ? 0.986 -0.868 -2.423 1.00 90.75 152 SER A N 1
ATOM 1184 C CA . SER A 1 152 ? 0.941 -0.738 -0.963 1.00 90.75 152 SER A CA 1
ATOM 1185 C C . SER A 1 152 ? 2.166 0.002 -0.446 1.00 90.75 152 SER A C 1
ATOM 1187 O O . SER A 1 152 ? 3.254 -0.126 -1.010 1.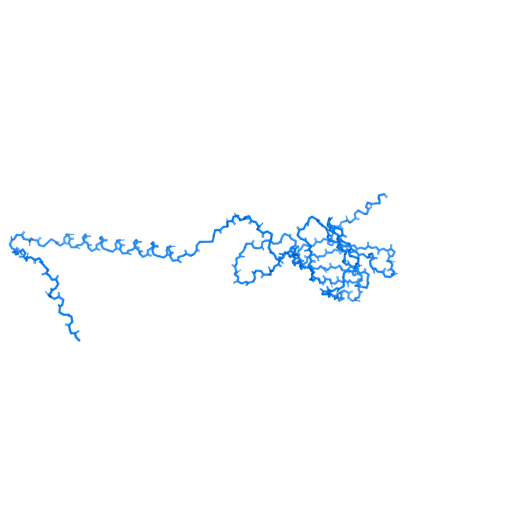00 90.75 152 SER A O 1
ATOM 1189 N N . PHE A 1 153 ? 1.974 0.767 0.625 1.00 90.31 153 PHE A N 1
ATOM 1190 C CA . PHE A 1 153 ? 3.020 1.513 1.312 1.00 90.31 153 PHE A CA 1
ATOM 1191 C C . PHE A 1 153 ? 3.143 0.983 2.740 1.00 90.31 153 PHE A C 1
ATOM 1193 O O . PHE A 1 153 ? 2.137 0.787 3.417 1.00 90.31 153 PHE A O 1
ATOM 1200 N N . GLY A 1 154 ? 4.374 0.781 3.193 1.00 87.44 154 GLY A N 1
ATOM 1201 C CA . GLY A 1 154 ? 4.696 0.230 4.500 1.00 87.44 154 GLY A CA 1
ATOM 1202 C C . GLY A 1 154 ? 4.740 -1.297 4.539 1.00 87.44 154 GLY A C 1
ATOM 1203 O O . GLY A 1 154 ? 4.727 -2.003 3.523 1.00 87.44 154 GLY A O 1
ATOM 1204 N N . ASP A 1 155 ? 4.831 -1.813 5.755 1.00 82.44 155 ASP A N 1
ATOM 1205 C CA . ASP A 1 155 ? 4.886 -3.246 6.012 1.00 82.44 155 ASP A CA 1
ATOM 1206 C C . ASP A 1 155 ? 3.491 -3.881 5.897 1.00 82.44 155 ASP A C 1
ATOM 1208 O O . ASP A 1 155 ? 2.481 -3.215 6.145 1.00 82.44 155 ASP A O 1
ATOM 1212 N N . PRO A 1 156 ? 3.402 -5.150 5.459 1.00 72.12 156 PRO A N 1
ATOM 1213 C CA . PRO A 1 156 ? 2.118 -5.805 5.294 1.00 72.12 156 PRO A CA 1
ATOM 1214 C C . PRO A 1 156 ? 1.532 -6.069 6.681 1.00 72.12 156 PRO A C 1
ATOM 1216 O O . PRO A 1 156 ? 2.144 -6.724 7.524 1.00 72.12 156 PRO A O 1
ATOM 1219 N N . MET A 1 157 ? 0.338 -5.536 6.923 1.00 65.62 157 MET A N 1
ATOM 1220 C CA . MET A 1 157 ? -0.412 -5.737 8.162 1.00 65.62 157 MET A CA 1
ATOM 1221 C C . MET A 1 157 ? -1.174 -7.070 8.092 1.00 65.62 157 MET A C 1
ATOM 1223 O O . MET A 1 157 ? -2.395 -7.092 8.169 1.00 65.62 157 MET A O 1
ATOM 1227 N N . ASP A 1 158 ? -0.463 -8.185 7.911 1.00 59.19 158 ASP A N 1
ATOM 1228 C CA . ASP A 1 158 ? -1.075 -9.528 7.854 1.00 59.19 158 ASP A CA 1
ATOM 1229 C C . ASP A 1 158 ? -1.338 -10.115 9.257 1.00 59.19 158 ASP A C 1
ATOM 1231 O O . ASP A 1 158 ? -1.944 -11.175 9.401 1.00 59.19 158 ASP A O 1
ATOM 1235 N N . ALA A 1 159 ? -0.865 -9.442 10.313 1.00 57.84 159 ALA A N 1
ATOM 1236 C CA . ALA A 1 159 ? -0.908 -9.949 11.686 1.00 57.84 159 ALA A CA 1
ATOM 1237 C C . ALA A 1 159 ? -2.294 -9.847 12.349 1.00 57.84 159 ALA A C 1
ATOM 1239 O O . ALA A 1 159 ? -2.541 -10.519 13.350 1.00 57.84 159 ALA A O 1
ATOM 1240 N N . PHE A 1 160 ? -3.199 -9.035 11.803 1.00 58.16 160 PHE A N 1
ATOM 1241 C CA . PHE A 1 160 ? -4.555 -8.874 12.314 1.00 58.16 160 PHE A CA 1
ATOM 1242 C C . PHE A 1 160 ? -5.510 -8.776 11.123 1.00 58.16 160 PHE A C 1
ATOM 1244 O O . PHE A 1 160 ? -5.317 -7.932 10.252 1.00 58.16 160 PHE A O 1
ATOM 1251 N N . ASP A 1 161 ? -6.536 -9.631 11.083 1.00 56.16 161 ASP A N 1
ATOM 1252 C CA . ASP A 1 161 ? -7.633 -9.599 10.101 1.00 56.16 161 ASP A CA 1
ATOM 1253 C C . ASP A 1 161 ? -8.554 -8.395 10.375 1.00 56.16 161 ASP A C 1
ATOM 1255 O O . ASP A 1 161 ? -9.719 -8.504 10.753 1.00 56.16 161 ASP A O 1
ATOM 1259 N N . ILE A 1 162 ? -7.970 -7.201 10.307 1.00 63.00 162 ILE A N 1
ATOM 1260 C CA . ILE A 1 162 ? -8.655 -5.925 10.430 1.00 63.00 162 ILE A CA 1
ATOM 1261 C C . ILE A 1 162 ? -8.895 -5.400 9.020 1.00 63.00 162 ILE A C 1
ATOM 1263 O O . ILE A 1 162 ? -7.965 -5.043 8.300 1.00 63.00 162 ILE A O 1
ATOM 1267 N N . ASN A 1 163 ? -10.171 -5.264 8.654 1.00 59.28 163 ASN A N 1
ATOM 1268 C CA . ASN A 1 163 ? -10.644 -4.660 7.399 1.00 59.28 163 ASN A CA 1
ATOM 1269 C C . ASN A 1 163 ? -10.276 -3.160 7.235 1.00 59.28 163 ASN A C 1
ATOM 1271 O O . ASN A 1 163 ? -10.892 -2.448 6.447 1.00 59.28 163 ASN A O 1
ATOM 1275 N N . ALA A 1 164 ? -9.289 -2.653 7.979 1.00 57.84 164 ALA A N 1
ATOM 1276 C CA . ALA A 1 164 ? -8.854 -1.260 7.969 1.00 57.84 164 ALA A CA 1
ATOM 1277 C C . ALA A 1 164 ? -7.913 -0.919 6.799 1.00 57.84 164 ALA A C 1
ATOM 1279 O O . ALA A 1 164 ? -7.726 0.257 6.493 1.00 57.84 164 ALA A O 1
ATOM 1280 N N . ASN A 1 165 ? -7.334 -1.916 6.120 1.00 67.62 165 ASN A N 1
ATOM 1281 C CA . ASN A 1 165 ? -6.423 -1.680 5.000 1.00 67.62 165 ASN A CA 1
ATOM 1282 C C . ASN A 1 165 ? -7.181 -1.631 3.659 1.00 67.62 165 ASN A C 1
ATOM 1284 O O . ASN A 1 165 ? -7.149 -2.573 2.863 1.00 67.62 165 ASN A O 1
ATOM 1288 N N . PHE A 1 166 ? -7.907 -0.537 3.411 1.00 74.44 166 PHE A N 1
ATOM 1289 C CA . PHE A 1 166 ? -8.520 -0.294 2.105 1.00 74.44 166 PHE A CA 1
ATOM 1290 C C . PHE A 1 166 ? -7.466 0.212 1.116 1.00 74.44 166 PHE A C 1
ATOM 1292 O O . PHE A 1 166 ? -6.999 1.346 1.210 1.00 74.44 166 PHE A O 1
ATOM 1299 N N . ASN A 1 167 ? -7.116 -0.623 0.138 1.00 83.75 167 ASN A N 1
ATOM 1300 C CA . ASN A 1 167 ? -6.252 -0.229 -0.967 1.00 83.75 167 ASN A CA 1
ATOM 1301 C C . ASN A 1 167 ? -7.106 0.174 -2.187 1.00 83.75 167 ASN A C 1
ATOM 1303 O O . ASN A 1 167 ? -7.623 -0.714 -2.872 1.00 83.75 167 ASN A O 1
ATOM 1307 N N . PRO A 1 168 ? -7.236 1.478 -2.506 1.00 85.69 168 PRO A N 1
ATOM 1308 C CA . PRO A 1 168 ? -8.074 1.952 -3.610 1.00 85.69 168 PRO A CA 1
ATOM 1309 C C . PRO A 1 168 ? -7.563 1.529 -4.992 1.00 85.69 168 PRO A C 1
ATOM 1311 O O . PRO A 1 168 ? -8.315 1.575 -5.963 1.00 85.69 168 PRO A O 1
ATOM 1314 N N . LEU A 1 169 ? -6.286 1.151 -5.094 1.00 86.25 169 LEU A N 1
ATOM 1315 C CA . LEU A 1 169 ? -5.642 0.747 -6.342 1.00 86.25 169 LEU A CA 1
ATOM 1316 C C . LEU A 1 169 ? -5.577 -0.775 -6.509 1.00 86.25 169 LEU A C 1
ATOM 1318 O O . LEU A 1 169 ? -5.054 -1.258 -7.511 1.00 86.25 169 LEU A O 1
ATOM 1322 N N . LYS A 1 170 ? -6.112 -1.541 -5.554 1.00 87.62 170 LYS A N 1
ATOM 1323 C CA . LYS A 1 170 ? -6.141 -3.000 -5.636 1.00 87.62 170 LYS A CA 1
ATOM 1324 C C . LYS A 1 170 ? -7.108 -3.449 -6.732 1.00 87.62 170 LYS A C 1
ATOM 1326 O O . LYS A 1 170 ? -8.276 -3.073 -6.721 1.00 87.62 170 LYS A O 1
ATOM 1331 N N . GLN A 1 171 ? -6.617 -4.279 -7.652 1.00 90.31 171 GLN A N 1
ATOM 1332 C CA . GLN A 1 171 ? -7.374 -4.839 -8.783 1.00 90.31 171 GLN A CA 1
ATOM 1333 C C . GLN A 1 171 ? -8.057 -3.795 -9.687 1.00 90.31 171 GLN A C 1
ATOM 1335 O O . GLN A 1 171 ? -9.164 -4.006 -10.182 1.00 90.31 171 GLN A O 1
ATOM 1340 N N . VAL A 1 172 ? -7.396 -2.664 -9.935 1.00 90.75 172 VAL A N 1
ATOM 1341 C CA . VAL A 1 172 ? -7.913 -1.635 -10.845 1.00 90.75 172 VAL A CA 1
ATOM 1342 C C . VAL A 1 172 ? -7.494 -1.939 -12.283 1.00 90.75 172 VAL A C 1
ATOM 1344 O O . VAL A 1 172 ? -6.312 -1.910 -12.620 1.00 90.75 172 VAL A O 1
ATOM 1347 N N . ASP A 1 173 ? -8.476 -2.175 -13.152 1.00 92.69 173 ASP A N 1
ATOM 1348 C CA . ASP A 1 173 ? -8.266 -2.396 -14.584 1.00 92.69 173 ASP A CA 1
ATOM 1349 C C . ASP A 1 173 ? -8.390 -1.080 -15.378 1.00 92.69 173 ASP A C 1
ATOM 1351 O O . ASP A 1 173 ? -9.395 -0.364 -15.297 1.00 92.69 173 ASP A O 1
ATOM 1355 N N . LYS A 1 174 ? -7.351 -0.749 -16.151 1.00 89.81 174 LYS A N 1
ATOM 1356 C CA . LYS A 1 174 ? -7.285 0.397 -17.071 1.00 89.81 174 LYS A CA 1
ATOM 1357 C C . LYS A 1 174 ? -7.006 -0.024 -18.515 1.00 89.81 174 LYS A C 1
ATOM 1359 O O . LYS A 1 174 ? -6.614 0.804 -19.333 1.00 89.81 174 LYS A O 1
ATOM 1364 N N . THR A 1 175 ? -7.260 -1.278 -18.873 1.00 87.06 175 THR A N 1
ATOM 1365 C CA . THR A 1 175 ? -7.059 -1.785 -20.238 1.00 87.06 175 THR A CA 1
ATOM 1366 C C . THR A 1 175 ? -8.001 -1.172 -21.273 1.00 87.06 175 THR A C 1
ATOM 1368 O O . THR A 1 175 ? -7.627 -1.025 -22.435 1.00 87.06 175 THR A O 1
ATOM 1371 N N . GLY A 1 176 ? -9.201 -0.763 -20.856 1.00 80.69 176 GLY A N 1
ATOM 1372 C CA . GLY A 1 176 ? -10.169 -0.053 -21.699 1.00 80.69 176 GLY A CA 1
ATOM 1373 C C . GLY A 1 176 ? -10.002 1.470 -21.722 1.00 80.69 176 GLY A C 1
ATOM 1374 O O . GLY A 1 176 ? -10.781 2.157 -22.384 1.00 80.69 176 GLY A O 1
ATOM 1375 N N . ALA A 1 177 ? -9.036 2.026 -20.984 1.00 72.19 177 ALA A N 1
ATOM 1376 C CA . ALA A 1 177 ? -8.836 3.468 -20.938 1.00 72.19 177 ALA A CA 1
ATOM 1377 C C . ALA A 1 177 ? -8.231 3.956 -22.263 1.00 72.19 177 ALA A C 1
ATOM 1379 O O . ALA A 1 177 ? -7.168 3.502 -22.679 1.00 72.19 177 ALA A O 1
ATOM 1380 N N . GLN A 1 178 ? -8.893 4.907 -22.929 1.00 59.03 178 GLN A N 1
ATOM 1381 C CA . GLN A 1 178 ? -8.297 5.583 -24.077 1.00 59.03 178 GLN A CA 1
ATOM 1382 C C . GLN A 1 178 ? -7.210 6.539 -23.583 1.00 59.03 178 GLN A C 1
ATOM 1384 O O . GLN A 1 178 ? -7.504 7.628 -23.088 1.00 59.03 178 GLN A O 1
ATOM 1389 N N . CYS A 1 179 ? -5.948 6.139 -23.720 1.00 56.94 179 CYS A N 1
ATOM 1390 C CA . CYS A 1 179 ? -4.820 7.046 -23.569 1.00 56.94 179 CYS A CA 1
ATOM 1391 C C . CYS A 1 179 ? -4.891 8.104 -24.679 1.00 56.94 179 CYS A C 1
ATOM 1393 O O . CYS A 1 179 ? -4.455 7.873 -25.804 1.00 56.94 179 CYS A O 1
ATOM 1395 N N . LYS A 1 180 ? -5.434 9.289 -24.380 1.00 50.12 180 LYS A N 1
ATOM 1396 C CA . LYS A 1 180 ? -5.108 10.480 -25.168 1.00 50.12 180 LYS A CA 1
ATOM 1397 C C . LYS A 1 180 ? -3.650 10.804 -24.873 1.00 50.12 180 LYS A C 1
ATOM 1399 O O . LYS A 1 180 ? -3.348 11.357 -23.820 1.00 50.12 180 LYS A O 1
ATOM 1404 N N . CYS A 1 181 ? -2.750 10.446 -25.785 1.00 48.88 181 CYS A N 1
ATOM 1405 C CA . CYS A 1 181 ? -1.415 11.026 -25.813 1.00 48.88 181 CYS A CA 1
ATOM 1406 C C . CYS A 1 181 ? -1.581 12.535 -26.015 1.00 48.88 181 CYS A C 1
ATOM 1408 O O . CYS A 1 181 ? -1.820 12.998 -27.129 1.00 48.88 181 CYS A O 1
ATOM 1410 N N . HIS A 1 182 ? -1.527 13.300 -24.927 1.00 44.09 182 HIS A N 1
ATOM 1411 C CA . HIS A 1 182 ? -1.356 14.737 -25.023 1.00 44.09 182 HIS A CA 1
ATOM 1412 C C . HIS A 1 182 ? 0.104 14.963 -25.410 1.00 44.09 182 HIS A C 1
ATOM 1414 O O . HIS A 1 182 ? 1.001 14.845 -24.581 1.00 44.09 182 HIS A O 1
ATOM 1420 N N . VAL A 1 183 ? 0.336 15.203 -26.698 1.00 37.34 183 VAL A N 1
ATOM 1421 C CA . VAL A 1 183 ? 1.581 15.813 -27.158 1.00 37.34 183 VAL A CA 1
ATOM 1422 C C . VAL A 1 183 ? 1.564 17.236 -26.595 1.00 37.34 183 VAL A C 1
ATOM 1424 O O . VAL A 1 183 ? 0.628 17.987 -26.886 1.00 37.34 183 VAL A O 1
ATOM 1427 N N . LEU A 1 184 ? 2.503 17.538 -25.696 1.00 36.00 184 LEU A N 1
ATOM 1428 C CA . LEU A 1 184 ? 2.816 18.904 -25.267 1.00 36.00 184 LEU A CA 1
ATOM 1429 C C . LEU A 1 184 ? 3.618 19.609 -26.362 1.00 36.00 184 LEU A C 1
ATOM 1431 O O . LEU A 1 184 ? 4.475 18.931 -26.975 1.00 36.00 184 LEU A O 1
#

Foldseek 3Di:
DDPPPVVPCPDDDDDVVVDDDDPVVVVVVVVVVVVVVVVVVVVVVVVPDDDDDDDDDDDDPDDDQKKKKKWKKKFLQAAQLQKFKWWWFPVGDTDTRDDPQWDWDAPDVGRMIIIIHIDIDGPGDIDMDIGSPNHPDDDPDDDRFMWTQDIDIHDDPPVDPDPPDDDPRHGDGRNVPPPPPPDD

Nearest PDB structures (foldseek):
  3zlc-assembly3_B  TM=7.319E-01  e=3.159E-05  Saccharomyces cerevisiae S288C
  3zlc-assembly3_A  TM=7.479E-01  e=4.657E-05  Saccharomyces cerevisiae S288C
  7fe6-assembly1_C  TM=4.723E-01  e=1.004E+00  Streptomyces hygroscopicus
  3qd6-assembly2_F  TM=5.346E-01  e=2.182E+00  Homo sapiens
  1xu1-assembly1_A  TM=4.023E-01  e=2.064E+00  Mus musculus

pLDDT: mean 83.64, std 12.98, range [36.0, 97.69]

Secondary structure (DSSP, 8-state):
----GGGG--SPPPPGGG----HHHHHHHHHHHHHHHHHHHHHHHHHHSPP-----------S--EEEEEEEEEETTS-TTT-EEEEEETTS-EESS--TTEEEEEEGGGTEEEEEEEEEEESSSEEEEEESTT-SS--SS-----EEEEEEESS--TTS--TT---TTTTEE-TT--------

Mean predicted aligned error: 12.08 Å